Protein AF-A0A7S2QIE3-F1 (afdb_monomer)

Organism: NCBI:txid1333877

Secondary structure (DSSP, 8-state):
-EEEEE-TTTEEE-S-HHHHHHHHHSTTTSTT-TT---EEE-SS--PPPTTTHHHHHHH-S-TTSTT----TTEEEEEHHHHHHHHHHHHHSSS-TTPPPPTT--HHHHHHHHHHHHHHTTPPPS-EEETT--SEEETTS--TT------S-HHHHHHHHHHHHHHHTT---SS--EEEEEEEEPPSSSTTPPPEEEES--HHHHHTPPTT-EEEEEEEETTTTEEEEEEEES---HHHHHHHHHHHHHHHHHHHHHHHHHHHHHHHHHHT-

Solvent-accessible surface area (backbone atoms only — not comparable to full-atom values): 15398 Å² total; per-residue (Å²): 106,82,39,76,46,68,27,80,85,46,46,42,68,73,34,60,38,65,55,56,47,51,45,49,68,32,79,57,52,11,89,84,42,95,71,49,43,21,30,25,47,22,66,48,25,72,72,61,61,82,89,45,43,69,60,47,56,73,55,47,91,63,80,91,49,83,69,59,57,75,40,71,33,29,37,36,27,41,48,71,40,44,48,45,49,51,49,45,67,76,58,65,54,94,58,84,84,68,78,83,62,96,83,60,61,59,46,59,51,52,50,50,54,50,39,56,37,28,77,69,71,41,83,70,81,54,43,76,38,78,80,28,66,44,26,40,42,67,91,58,90,54,93,92,55,92,82,76,87,48,43,48,55,63,29,51,49,44,32,48,35,34,52,44,40,53,75,34,67,50,93,65,96,58,59,42,14,28,22,30,26,34,40,36,69,36,93,68,70,98,84,53,71,67,42,80,44,71,59,45,39,41,67,55,57,72,63,54,58,92,73,33,23,41,38,41,33,23,27,22,54,91,74,75,40,78,76,42,82,47,73,51,63,75,73,58,71,73,63,44,54,55,43,52,52,53,19,49,57,46,9,41,53,50,33,52,50,55,49,52,54,51,54,53,50,52,54,58,57,74,75,106

Nearest PDB structures (foldseek):
  2wnr-assembly1_F  TM=6.438E-01  e=9.794E-08  Methanothermobacter thermautotrophicus
  2wnr-assembly1_D  TM=6.430E-01  e=1.249E-07  Methanothermobacter thermautotrophicus
  2c39-assembly2_H  TM=6.531E-01  e=2.434E-07  Saccharolobus solfataricus
  2c39-assembly4_X  TM=6.597E-01  e=2.749E-07  Saccharolobus solfataricus
  2wnr-assembly1_B  TM=6.412E-01  e=1.691E-07  Methanothermobacter thermautotrophicus

pLDDT: mean 77.55, std 14.96, range [42.38, 98.06]

Radius of gyration: 20.88 Å; Cα contacts (8 Å, |Δi|>4): 445; chains: 1; bounding box: 44×57×55 Å

Mean predicted aligned error: 13.21 Å

Sequence (272 aa):
DPVLLIDGWDTAIIGPAAEFRRKMASAPYSVDSAESVPWFAGERICGPDFFMANRIDDVTADMMTPWRYPNAGCGCGRARDLLGLVRDLLGGGRSAGEPFPEDGNDQGRLHEHLLERGEAGEPLPYMVDSRCGIFQCLYEAEPQWRLEDDGGVLTAALAAASLALADAQVQMRDLAAGATVHLAPAPGGSGASPVLLLDCDGEEERGLPAGSSVLHLGLCPARGAVCLMHSAGPIPAEPFEQMVVLAKETAERVGAEMRRSLEERVLRRAAK

Structure (mmCIF, N/CA/C/O backbone):
data_AF-A0A7S2QIE3-F1
#
_entry.id   AF-A0A7S2QIE3-F1
#
loop_
_atom_site.group_PDB
_atom_site.id
_atom_site.type_symbol
_atom_site.label_atom_id
_atom_site.label_alt_id
_atom_site.label_comp_id
_atom_site.label_asym_id
_atom_site.label_entity_id
_atom_site.label_seq_id
_atom_site.pdbx_PDB_ins_code
_atom_site.Cartn_x
_atom_site.Cartn_y
_atom_site.Cartn_z
_atom_site.occupancy
_atom_site.B_iso_or_equiv
_atom_site.auth_seq_id
_atom_site.auth_comp_id
_atom_site.auth_asym_id
_atom_site.auth_atom_id
_atom_site.pdbx_PDB_model_num
ATOM 1 N N . ASP A 1 1 ? -18.035 2.021 8.249 1.00 64.12 1 ASP A N 1
ATOM 2 C CA . ASP A 1 1 ? -16.894 1.706 7.374 1.00 64.12 1 ASP A CA 1
ATOM 3 C C . ASP A 1 1 ? -15.668 2.515 7.752 1.00 64.12 1 ASP A C 1
ATOM 5 O O . ASP A 1 1 ? -15.604 3.699 7.409 1.00 64.12 1 ASP A O 1
ATOM 9 N N . PRO A 1 2 ? -14.739 1.911 8.511 1.00 62.12 2 PRO A N 1
ATOM 10 C CA . PRO A 1 2 ? -13.366 2.391 8.558 1.00 62.12 2 PRO A CA 1
ATOM 11 C C . PRO A 1 2 ? -12.726 2.262 7.175 1.00 62.12 2 PRO A C 1
ATOM 13 O O . PRO A 1 2 ? -12.903 1.250 6.500 1.00 62.12 2 PRO A O 1
ATOM 16 N N . VAL A 1 3 ? -11.994 3.288 6.765 1.00 64.62 3 VAL A N 1
ATOM 17 C CA . VAL A 1 3 ? -11.133 3.287 5.587 1.00 64.62 3 VAL A CA 1
ATOM 18 C C . VAL A 1 3 ? -9.727 3.606 6.057 1.00 64.62 3 VAL A C 1
ATOM 20 O O . VAL A 1 3 ? -9.526 4.437 6.944 1.00 64.62 3 VAL A O 1
ATOM 23 N N . LEU A 1 4 ? -8.780 2.906 5.454 1.00 67.44 4 LEU A N 1
ATOM 24 C CA . LEU A 1 4 ? -7.365 3.151 5.603 1.00 67.44 4 LEU A CA 1
ATOM 25 C C . LEU A 1 4 ? -6.819 3.526 4.223 1.00 67.44 4 LEU A C 1
ATOM 27 O O . LEU A 1 4 ? -6.946 2.743 3.282 1.00 67.44 4 LEU A O 1
ATOM 31 N N . LEU A 1 5 ? -6.270 4.731 4.120 1.00 65.69 5 LEU A N 1
ATOM 32 C CA . LEU A 1 5 ? -5.493 5.219 2.992 1.00 65.69 5 LEU A CA 1
ATOM 33 C C . LEU A 1 5 ? -4.019 5.077 3.355 1.00 65.69 5 LEU A C 1
ATOM 35 O O . LEU A 1 5 ? -3.592 5.557 4.405 1.00 65.69 5 LEU A O 1
ATOM 39 N N . ILE A 1 6 ? -3.282 4.391 2.493 1.00 63.00 6 ILE A N 1
ATOM 40 C CA . ILE A 1 6 ? -1.854 4.133 2.641 1.00 63.00 6 ILE A CA 1
ATOM 41 C C . ILE A 1 6 ? -1.218 4.612 1.346 1.00 63.00 6 ILE A C 1
ATOM 43 O O . ILE A 1 6 ? -1.655 4.196 0.270 1.00 63.00 6 ILE A O 1
ATOM 47 N N . ASP A 1 7 ? -0.220 5.472 1.448 1.00 65.75 7 ASP A N 1
ATOM 48 C CA . ASP A 1 7 ? 0.720 5.702 0.368 1.00 65.75 7 ASP A CA 1
ATOM 49 C C . ASP A 1 7 ? 1.613 4.477 0.261 1.00 65.75 7 ASP A C 1
ATOM 51 O O . ASP A 1 7 ? 2.255 4.048 1.223 1.00 65.75 7 ASP A O 1
ATOM 55 N N . GLY A 1 8 ? 1.611 3.897 -0.933 1.00 51.50 8 GLY A N 1
ATOM 56 C CA . GLY A 1 8 ? 2.444 2.751 -1.244 1.00 51.50 8 GLY A CA 1
ATOM 57 C C . GLY A 1 8 ? 3.936 3.076 -1.242 1.00 51.50 8 GLY A C 1
ATOM 58 O O . GLY A 1 8 ? 4.726 2.142 -1.229 1.00 51.50 8 GLY A O 1
ATOM 59 N N . TRP A 1 9 ? 4.341 4.349 -1.271 1.00 54.03 9 TRP A N 1
ATOM 60 C CA . TRP A 1 9 ? 5.751 4.720 -1.378 1.00 54.03 9 TRP A CA 1
ATOM 61 C C . TRP A 1 9 ? 6.487 4.762 -0.039 1.00 54.03 9 TRP A C 1
ATOM 63 O O . TRP A 1 9 ? 7.632 4.317 0.023 1.00 54.03 9 TRP A O 1
ATOM 73 N N . ASP A 1 10 ? 5.866 5.263 1.030 1.00 62.09 10 ASP A N 1
ATOM 74 C CA . ASP A 1 10 ? 6.594 5.584 2.261 1.00 62.09 10 ASP A CA 1
ATOM 75 C C . ASP A 1 10 ? 5.956 5.060 3.552 1.00 62.09 10 ASP A C 1
ATOM 77 O O . ASP A 1 10 ? 6.516 5.289 4.618 1.00 62.09 10 ASP A O 1
ATOM 81 N N . THR A 1 11 ? 4.825 4.349 3.503 1.00 63.31 11 THR A N 1
ATOM 82 C CA . THR A 1 11 ? 4.098 3.955 4.717 1.00 63.31 11 THR A CA 1
ATOM 83 C C . THR A 1 11 ? 3.897 2.443 4.809 1.00 63.31 11 THR A C 1
ATOM 85 O O . THR A 1 11 ? 3.262 1.819 3.962 1.00 63.31 11 THR A O 1
ATOM 88 N N . ALA A 1 12 ? 4.355 1.844 5.912 1.00 61.75 12 ALA A N 1
ATOM 89 C CA . ALA A 1 12 ? 4.090 0.445 6.242 1.00 61.75 12 ALA A CA 1
ATOM 90 C C . ALA A 1 12 ? 3.120 0.305 7.425 1.00 61.75 12 ALA A C 1
ATOM 92 O O . ALA A 1 12 ? 3.251 0.991 8.441 1.00 61.75 12 ALA A O 1
ATOM 93 N N . ILE A 1 13 ? 2.174 -0.642 7.330 1.00 65.06 13 ILE A N 1
ATOM 94 C CA . ILE A 1 13 ? 1.388 -1.095 8.489 1.00 65.06 13 ILE A CA 1
ATOM 95 C C . ILE A 1 13 ? 2.222 -2.119 9.257 1.00 65.06 13 ILE A C 1
ATOM 97 O O . ILE A 1 13 ? 2.360 -3.259 8.814 1.00 65.06 13 ILE A O 1
ATOM 101 N N . ILE A 1 14 ? 2.749 -1.737 10.417 1.00 61.75 14 ILE A N 1
ATOM 102 C CA . ILE A 1 14 ? 3.647 -2.603 11.195 1.00 61.75 14 ILE A CA 1
ATOM 103 C C . ILE A 1 14 ? 3.195 -2.853 12.637 1.00 61.75 14 ILE A C 1
ATOM 105 O O . ILE A 1 14 ? 3.733 -3.736 13.303 1.00 61.75 14 ILE A O 1
ATOM 109 N N . GLY A 1 15 ? 2.202 -2.118 13.142 1.00 63.91 15 GLY A N 1
ATOM 110 C CA . GLY A 1 15 ? 1.790 -2.253 14.539 1.00 63.91 15 GLY A CA 1
ATOM 111 C C . GLY A 1 15 ? 0.714 -3.296 14.821 1.00 63.91 15 GLY A C 1
ATOM 112 O O . GLY A 1 15 ? 0.108 -3.887 13.923 1.00 63.91 15 GLY A O 1
ATOM 113 N N . PRO A 1 16 ? 0.431 -3.532 16.115 1.00 66.94 16 PRO A N 1
ATOM 114 C CA . PRO A 1 16 ? -0.467 -4.589 16.533 1.00 66.94 16 PRO A CA 1
ATOM 115 C C . PRO A 1 16 ? -1.909 -4.305 16.101 1.00 66.94 16 PRO A C 1
ATOM 117 O O . PRO A 1 16 ? -2.531 -3.323 16.502 1.00 66.94 16 PRO A O 1
ATOM 120 N N . ALA A 1 17 ? -2.500 -5.279 15.412 1.00 66.94 17 ALA A N 1
ATOM 121 C CA . ALA A 1 17 ? -3.922 -5.371 15.077 1.00 66.94 17 ALA A CA 1
ATOM 122 C C . ALA A 1 17 ? -4.889 -5.022 16.235 1.00 66.94 17 ALA A C 1
ATOM 124 O O . ALA A 1 17 ? -6.005 -4.539 16.029 1.00 66.94 17 ALA A O 1
ATOM 125 N N . ALA A 1 18 ? -4.487 -5.292 17.481 1.00 74.69 18 ALA A N 1
ATOM 126 C CA . ALA A 1 18 ? -5.257 -4.949 18.676 1.00 74.69 18 ALA A CA 1
ATOM 127 C C . ALA A 1 18 ? -5.315 -3.435 18.944 1.00 74.69 18 ALA A C 1
ATOM 129 O O . ALA A 1 18 ? -6.351 -2.943 19.388 1.00 74.69 18 ALA A O 1
ATOM 130 N N . GLU A 1 19 ? -4.238 -2.695 18.665 1.00 79.25 19 GLU A N 1
ATOM 131 C CA . GLU A 1 19 ? -4.233 -1.236 18.777 1.00 79.25 19 GLU A CA 1
ATOM 132 C C . GLU A 1 19 ? -5.182 -0.619 17.753 1.00 79.25 19 GLU A C 1
ATOM 134 O O . GLU A 1 19 ? -6.011 0.199 18.143 1.00 79.25 19 GLU A O 1
ATOM 139 N N . PHE A 1 20 ? -5.131 -1.070 16.493 1.00 77.69 20 PHE A N 1
ATOM 140 C CA . PHE A 1 20 ? -6.037 -0.593 15.443 1.00 77.69 20 PHE A CA 1
ATOM 141 C C . PHE A 1 20 ? -7.501 -0.802 15.834 1.00 77.69 20 PHE A C 1
ATOM 143 O O . PHE A 1 20 ? -8.280 0.149 15.848 1.00 77.69 20 PHE A O 1
ATOM 150 N N . ARG A 1 21 ? -7.865 -2.022 16.255 1.00 77.12 21 ARG A N 1
ATOM 151 C CA . ARG A 1 21 ? -9.221 -2.327 16.740 1.00 77.12 21 ARG A CA 1
ATOM 152 C C . ARG A 1 21 ? -9.640 -1.441 17.905 1.00 77.12 21 ARG A C 1
ATOM 154 O O . ARG A 1 21 ? -10.747 -0.914 17.894 1.00 77.12 21 ARG A O 1
ATOM 161 N N . ARG A 1 22 ? -8.771 -1.285 18.909 1.00 82.44 22 ARG A N 1
ATOM 162 C CA . ARG A 1 22 ? -9.058 -0.458 20.085 1.00 82.44 22 ARG A CA 1
ATOM 163 C C . ARG A 1 22 ? -9.311 0.987 19.676 1.00 82.44 22 ARG A C 1
ATOM 165 O O . ARG A 1 22 ? -10.314 1.541 20.103 1.00 82.44 22 ARG A O 1
ATOM 172 N N . LYS A 1 23 ? -8.442 1.559 18.834 1.00 78.31 23 LYS A N 1
ATOM 173 C CA . LYS A 1 23 ? -8.589 2.931 18.339 1.00 78.31 23 LYS A CA 1
ATOM 174 C C . LYS A 1 23 ? -9.894 3.076 17.571 1.00 78.31 23 LYS A C 1
ATOM 176 O O . LYS A 1 23 ? -10.726 3.862 17.995 1.00 78.31 23 LYS A O 1
ATOM 181 N N . MET A 1 24 ? -10.154 2.221 16.581 1.00 76.38 24 MET A N 1
ATOM 182 C CA . MET A 1 24 ? -11.404 2.229 15.807 1.00 76.38 24 MET A CA 1
ATOM 183 C C . MET A 1 24 ? -12.684 2.011 16.634 1.00 76.38 24 MET A C 1
ATOM 185 O O . MET A 1 24 ? -13.773 2.324 16.158 1.00 76.38 24 MET A O 1
ATOM 189 N N . ALA A 1 25 ? -12.578 1.474 17.851 1.00 78.44 25 ALA A N 1
ATOM 190 C CA . ALA A 1 25 ? -13.699 1.285 18.770 1.00 78.44 25 ALA A CA 1
ATOM 191 C C . ALA A 1 25 ? -13.866 2.430 19.790 1.00 78.44 25 ALA A C 1
ATOM 193 O O . ALA A 1 25 ? -14.876 2.476 20.488 1.00 78.44 25 ALA A O 1
ATOM 194 N N . SER A 1 26 ? -12.910 3.357 19.892 1.00 75.12 26 SER A N 1
ATOM 195 C CA . SER A 1 26 ? -12.892 4.425 20.902 1.00 75.12 26 SER A CA 1
ATOM 196 C C . SER A 1 26 ? -12.925 5.819 20.277 1.00 75.12 26 SER A C 1
ATOM 198 O O . SER A 1 26 ? -12.323 6.043 19.231 1.00 75.12 26 SER A O 1
ATOM 200 N N . ALA A 1 27 ? -13.602 6.772 20.921 1.00 72.69 27 ALA A N 1
ATOM 201 C CA . ALA A 1 27 ? -13.550 8.176 20.514 1.00 72.69 27 ALA A CA 1
ATOM 202 C C . ALA A 1 27 ? -12.097 8.713 20.550 1.00 72.69 27 ALA A C 1
ATOM 204 O O . ALA A 1 27 ? -11.321 8.281 21.407 1.00 72.69 27 ALA A O 1
ATOM 205 N N . PRO A 1 28 ? -11.726 9.639 19.646 1.00 65.38 28 PRO A N 1
ATOM 206 C CA . PRO A 1 28 ? -12.571 10.254 18.610 1.00 65.38 28 PRO A CA 1
ATOM 207 C C . PRO A 1 28 ? -12.729 9.408 17.332 1.00 65.38 28 PRO A C 1
ATOM 209 O O . PRO A 1 28 ? -13.474 9.783 16.434 1.00 65.38 28 PRO A O 1
ATOM 212 N N . TYR A 1 29 ? -12.074 8.250 17.245 1.00 67.94 29 TYR A N 1
ATOM 213 C CA . TYR A 1 29 ? -12.011 7.439 16.024 1.00 67.94 29 TYR A CA 1
ATOM 214 C C . TYR A 1 29 ? -13.213 6.505 15.818 1.00 67.94 29 TYR A C 1
ATOM 216 O O . TYR A 1 29 ? -13.352 5.904 14.749 1.00 67.94 29 TYR A O 1
ATOM 224 N N . SER A 1 30 ? -14.054 6.325 16.843 1.00 66.56 30 SER A N 1
ATOM 225 C CA . SER A 1 30 ? -15.144 5.354 16.791 1.00 66.56 30 SER A CA 1
ATOM 226 C C . SER A 1 30 ? -16.239 5.740 15.801 1.00 66.56 30 SER A C 1
ATOM 228 O O . SER A 1 30 ? -16.565 6.908 15.587 1.00 66.56 30 SER A O 1
ATOM 230 N N . VAL A 1 31 ? -16.864 4.713 15.225 1.00 58.50 31 VAL A N 1
ATOM 231 C CA . VAL A 1 31 ? -17.999 4.846 14.296 1.00 58.50 31 VAL A CA 1
ATOM 232 C C . VAL A 1 31 ? -19.246 5.484 14.924 1.00 58.50 31 VAL A C 1
ATOM 234 O O . VAL A 1 31 ? -20.098 5.985 14.182 1.00 58.50 31 VAL A O 1
ATOM 237 N N . ASP A 1 32 ? -19.316 5.505 16.255 1.00 60.94 32 ASP A N 1
ATOM 238 C CA . ASP A 1 32 ? -20.450 6.002 17.040 1.00 60.94 32 ASP A CA 1
ATOM 239 C C . ASP A 1 32 ? -20.245 7.439 17.549 1.00 60.94 32 ASP A C 1
ATOM 241 O O . ASP A 1 32 ? -21.158 8.025 18.129 1.00 60.94 32 ASP A O 1
ATOM 245 N N . SER A 1 33 ? -19.068 8.033 17.318 1.00 62.06 33 SER A N 1
ATOM 246 C CA . SER A 1 33 ? -18.824 9.439 17.638 1.00 62.06 33 SER A CA 1
ATOM 247 C C . SER A 1 33 ? -19.535 10.357 16.637 1.00 62.06 33 SER A C 1
ATOM 249 O O . SER A 1 33 ? -19.415 10.194 15.417 1.00 62.06 33 SER A O 1
ATOM 251 N N . ALA A 1 34 ? -20.254 11.359 17.151 1.00 64.31 34 ALA A N 1
ATOM 252 C CA . ALA A 1 34 ? -20.784 12.461 16.345 1.00 64.31 34 ALA A CA 1
ATOM 253 C C . ALA A 1 34 ? -19.662 13.356 15.778 1.00 64.31 34 ALA A C 1
ATOM 255 O O . ALA A 1 34 ? -19.867 14.020 14.767 1.00 64.31 34 ALA A O 1
ATOM 256 N N . GLU A 1 35 ? -18.477 13.307 16.389 1.00 66.56 35 GLU A N 1
ATOM 257 C CA . GLU A 1 35 ? -17.308 14.149 16.113 1.00 66.56 35 GLU A CA 1
ATOM 258 C C . GLU A 1 35 ? -16.152 13.325 15.517 1.00 66.56 35 GLU A C 1
ATOM 260 O O . GLU A 1 35 ? -14.988 13.517 15.862 1.00 66.56 35 GLU A O 1
ATOM 265 N N . SER A 1 36 ? -16.456 12.331 14.675 1.00 67.88 36 SER A N 1
ATOM 266 C CA . SER A 1 36 ? -15.400 11.542 14.035 1.00 67.88 36 SER A CA 1
ATOM 267 C C . SER A 1 36 ? -14.606 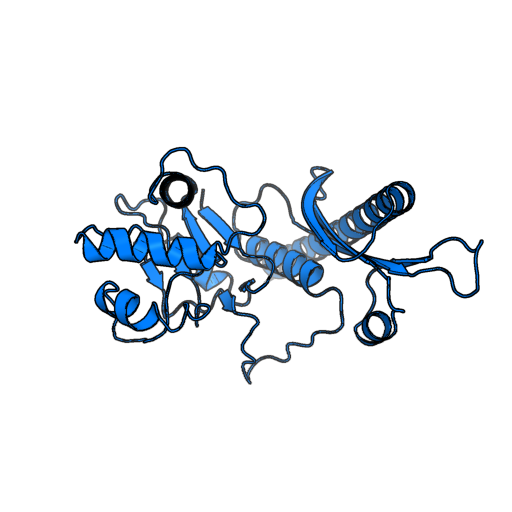12.408 13.058 1.00 67.88 36 SER A C 1
ATOM 269 O O . SER A 1 36 ? -15.173 12.991 12.135 1.00 67.88 36 SER A O 1
ATOM 271 N N . VAL A 1 37 ? -13.291 12.469 13.251 1.00 70.12 37 VAL A N 1
ATOM 272 C CA . VAL A 1 37 ? -12.356 13.141 12.343 1.00 70.12 37 VAL A CA 1
ATOM 273 C C . VAL A 1 37 ? -11.432 12.109 11.691 1.00 70.12 37 VAL A C 1
ATOM 275 O O . VAL A 1 37 ? -11.119 11.087 12.316 1.00 70.12 37 VAL A O 1
ATOM 278 N N . PRO A 1 38 ? -10.989 12.336 10.441 1.00 68.94 38 PRO A N 1
ATOM 279 C CA . PRO A 1 38 ? -9.831 11.647 9.894 1.00 68.94 38 PRO A CA 1
ATOM 280 C C . PRO A 1 38 ? -8.667 11.780 10.866 1.00 68.94 38 PRO A C 1
ATOM 282 O O . PRO A 1 38 ? -8.481 12.818 11.503 1.00 68.94 38 PRO A O 1
ATOM 285 N N . TRP A 1 39 ? -7.866 10.738 10.979 1.00 72.62 39 TRP A N 1
ATOM 286 C CA . TRP A 1 39 ? -6.663 10.805 11.773 1.00 72.62 39 TRP A CA 1
ATOM 287 C C . TRP A 1 39 ? -5.486 10.269 10.991 1.00 72.62 39 TRP A C 1
ATOM 289 O O . TRP A 1 39 ? -5.570 9.262 10.285 1.00 72.62 39 TRP A O 1
ATOM 299 N N . PHE A 1 40 ? -4.392 10.995 11.123 1.00 67.94 40 PHE A N 1
ATOM 300 C CA . PHE A 1 40 ? -3.119 10.628 10.557 1.00 67.94 40 PHE A CA 1
ATOM 301 C C . PHE A 1 40 ? -2.350 9.892 11.627 1.00 67.94 40 PHE A C 1
ATOM 303 O O . PHE A 1 40 ? -2.248 10.314 12.785 1.00 67.94 40 PHE A O 1
ATOM 310 N N . ALA A 1 41 ? -1.893 8.726 11.230 1.00 60.25 41 ALA A N 1
ATOM 311 C CA . ALA A 1 41 ? -1.418 7.725 12.136 1.00 60.25 41 ALA A CA 1
ATOM 312 C C . ALA A 1 41 ? 0.037 7.474 11.755 1.00 60.25 41 ALA A C 1
ATOM 314 O O . ALA A 1 41 ? 0.325 7.053 10.641 1.00 60.25 41 ALA A O 1
ATOM 315 N N . GLY A 1 42 ? 0.959 7.828 12.643 1.00 56.44 42 GLY A N 1
ATOM 316 C CA . GLY A 1 42 ? 2.382 7.694 12.371 1.00 56.44 42 GLY A CA 1
ATOM 317 C C . GLY A 1 42 ? 3.218 8.125 13.563 1.00 56.44 42 GLY A C 1
ATOM 318 O O . GLY A 1 42 ? 2.984 9.177 14.168 1.00 56.44 42 GLY A O 1
ATOM 319 N N . GLU A 1 43 ? 4.207 7.304 13.905 1.00 42.38 43 GLU A N 1
ATOM 320 C CA . GLU A 1 43 ? 5.215 7.670 14.896 1.00 42.38 43 GLU A CA 1
ATOM 321 C C . GLU A 1 43 ? 6.064 8.853 14.406 1.00 42.38 43 GLU A C 1
ATOM 323 O O . GLU A 1 43 ? 6.506 9.656 15.223 1.00 42.38 43 GLU A O 1
ATOM 328 N N . ARG A 1 44 ? 6.199 9.043 13.086 1.00 51.84 44 ARG A N 1
ATOM 329 C CA . ARG A 1 44 ? 6.696 10.266 12.440 1.00 51.84 44 ARG A CA 1
ATOM 330 C C . ARG A 1 44 ? 6.076 10.410 11.060 1.00 51.84 44 ARG A C 1
ATOM 332 O O . ARG A 1 44 ? 5.870 9.421 10.361 1.00 51.84 44 ARG A O 1
ATOM 339 N N . ILE A 1 45 ? 5.754 11.643 10.701 1.00 52.28 45 ILE A N 1
ATOM 340 C CA . ILE A 1 45 ? 5.251 11.999 9.380 1.00 52.28 45 ILE A CA 1
ATOM 341 C C . ILE A 1 45 ? 6.396 12.612 8.583 1.00 52.28 45 ILE A C 1
ATOM 343 O O . ILE A 1 45 ? 7.194 13.357 9.148 1.00 52.28 45 ILE A O 1
ATOM 347 N N . CYS A 1 46 ? 6.457 12.290 7.287 1.00 55.56 46 CYS A N 1
ATOM 348 C CA . CYS A 1 46 ? 7.344 12.927 6.324 1.00 55.56 46 CYS A CA 1
ATOM 349 C C . CYS A 1 46 ? 7.406 14.436 6.564 1.00 55.56 46 CYS A C 1
ATOM 351 O O . CYS A 1 46 ? 6.379 15.120 6.618 1.00 55.56 46 CYS A O 1
ATOM 353 N N . GLY A 1 47 ? 8.631 14.926 6.770 1.00 55.94 47 GLY A N 1
ATOM 354 C CA . GLY A 1 47 ? 8.878 16.331 7.044 1.00 55.94 47 GLY A CA 1
ATOM 355 C C . GLY A 1 47 ? 8.227 17.188 5.957 1.00 55.94 47 GLY A C 1
ATOM 356 O O . GLY A 1 47 ? 8.272 16.815 4.782 1.00 55.94 47 GLY A O 1
ATOM 357 N N . PRO A 1 48 ? 7.599 18.311 6.324 1.00 58.94 48 PRO A N 1
ATOM 358 C CA . PRO A 1 48 ? 7.059 19.227 5.347 1.00 58.94 48 PRO A CA 1
ATOM 359 C C . PRO A 1 48 ? 8.242 19.835 4.596 1.00 58.94 48 PRO A C 1
ATOM 361 O O . PRO A 1 48 ? 9.404 19.677 4.995 1.00 58.94 48 PRO A O 1
ATOM 364 N N . ASP A 1 49 ? 7.960 20.590 3.540 1.00 65.62 49 ASP A N 1
ATOM 365 C CA . ASP A 1 49 ? 8.973 21.515 3.049 1.00 65.62 49 ASP A CA 1
ATOM 366 C C . ASP A 1 49 ? 9.518 22.318 4.251 1.00 65.62 49 ASP A C 1
ATOM 368 O O . ASP A 1 49 ? 8.752 22.803 5.093 1.00 65.62 49 ASP A O 1
ATOM 372 N N . PHE A 1 50 ? 10.844 22.416 4.368 1.00 63.97 50 PHE A N 1
ATOM 373 C CA . PHE A 1 50 ? 11.521 23.120 5.455 1.00 63.97 50 PHE A CA 1
ATOM 374 C C . PHE A 1 50 ? 10.988 24.554 5.618 1.00 63.97 50 PHE A C 1
ATOM 376 O O . PHE A 1 50 ? 10.962 25.091 6.726 1.00 63.97 50 PHE A O 1
ATOM 383 N N . PHE A 1 51 ? 10.501 25.163 4.531 1.00 71.69 51 PHE A N 1
ATOM 384 C CA . PHE A 1 51 ? 9.884 26.491 4.546 1.00 71.69 51 PHE A CA 1
ATOM 385 C C . PHE A 1 51 ? 8.478 26.536 5.171 1.00 71.69 51 PHE A C 1
ATOM 387 O O . PHE A 1 51 ? 8.020 27.612 5.558 1.00 71.69 51 PHE A O 1
ATOM 394 N N . MET A 1 52 ? 7.792 25.399 5.289 1.00 75.00 52 MET A N 1
ATOM 395 C CA . MET A 1 52 ? 6.432 25.290 5.827 1.00 75.00 52 MET A CA 1
ATOM 396 C C . MET A 1 52 ? 6.400 24.826 7.285 1.00 75.00 52 MET A C 1
ATOM 398 O O . MET A 1 52 ? 5.456 25.172 7.987 1.00 75.00 52 MET A O 1
ATOM 402 N N . ALA A 1 53 ? 7.427 24.112 7.761 1.00 74.44 53 ALA A N 1
ATOM 403 C CA . ALA A 1 53 ? 7.466 23.506 9.099 1.00 74.44 53 ALA A CA 1
ATOM 404 C C . ALA A 1 53 ? 7.027 24.449 10.230 1.00 74.44 53 ALA A C 1
ATOM 406 O O . ALA A 1 53 ? 6.062 24.160 10.930 1.00 74.44 53 ALA A O 1
ATOM 407 N N . ASN A 1 54 ? 7.663 25.621 10.339 1.00 77.19 54 ASN A N 1
ATOM 408 C CA . ASN A 1 54 ? 7.345 26.595 11.390 1.00 77.19 54 ASN A CA 1
ATOM 409 C C . ASN A 1 54 ? 5.890 27.081 11.318 1.00 77.19 54 ASN A C 1
ATOM 411 O O . ASN A 1 54 ?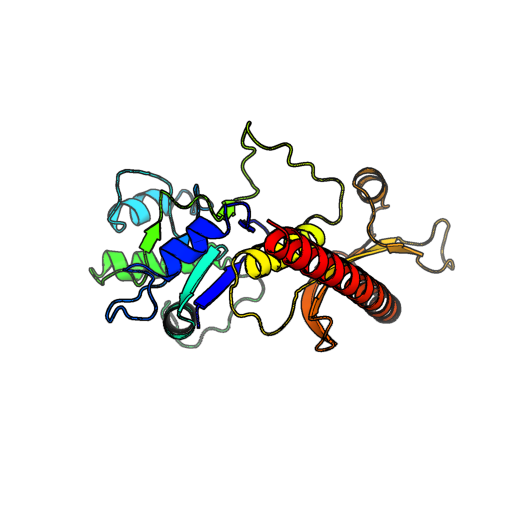 5.241 27.247 12.341 1.00 77.19 54 ASN A O 1
ATOM 415 N N . ARG A 1 55 ? 5.362 27.287 10.105 1.00 84.00 55 ARG A N 1
ATOM 416 C CA . ARG A 1 55 ? 3.973 27.727 9.923 1.00 84.00 55 ARG A CA 1
ATOM 417 C C . ARG A 1 55 ? 2.994 26.624 10.305 1.00 84.00 55 ARG A C 1
ATOM 419 O O . ARG A 1 55 ? 1.931 26.915 10.839 1.00 84.00 55 ARG A O 1
ATOM 426 N N . ILE A 1 56 ? 3.333 25.365 10.016 1.00 77.44 56 ILE A N 1
ATOM 427 C CA . ILE A 1 56 ? 2.461 24.245 10.367 1.00 77.44 56 ILE A CA 1
ATOM 428 C C . ILE A 1 56 ? 2.487 24.037 11.885 1.00 77.44 56 ILE A C 1
ATOM 430 O O . ILE A 1 56 ? 1.434 23.810 12.475 1.00 77.44 56 ILE A O 1
ATOM 434 N N . ASP A 1 57 ? 3.648 24.184 12.528 1.00 76.44 57 ASP A N 1
ATOM 435 C CA . ASP A 1 57 ? 3.765 24.177 13.992 1.00 76.44 57 ASP A CA 1
ATOM 436 C C . ASP A 1 57 ? 2.882 25.259 14.636 1.00 76.44 57 ASP 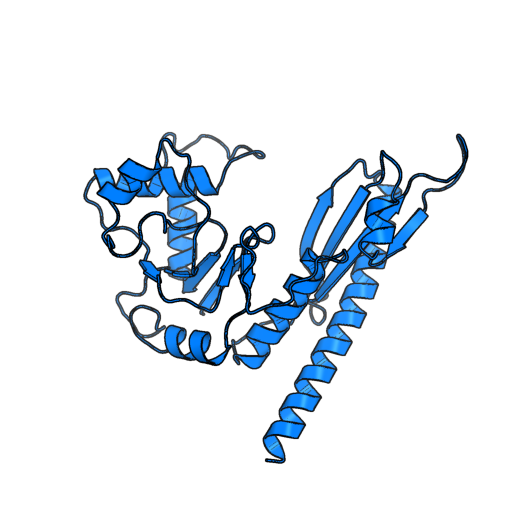A C 1
ATOM 438 O O . ASP A 1 57 ? 2.202 24.981 15.620 1.00 76.44 57 ASP A O 1
ATOM 442 N N . ASP A 1 58 ? 2.813 26.460 14.050 1.00 79.19 58 ASP A N 1
ATOM 443 C CA . ASP A 1 58 ? 1.991 27.561 14.572 1.00 79.19 58 ASP A CA 1
ATOM 444 C C . ASP A 1 58 ? 0.478 27.270 14.533 1.00 79.19 58 ASP A C 1
ATOM 446 O O . ASP A 1 58 ? -0.273 27.773 15.374 1.00 79.19 58 ASP A O 1
ATOM 450 N N . VAL A 1 59 ? 0.011 26.466 13.569 1.00 77.38 59 VAL A N 1
ATOM 451 C CA . VAL A 1 59 ? -1.419 26.140 13.410 1.00 77.38 59 VAL A CA 1
ATOM 452 C C . VAL A 1 59 ? -1.810 24.769 13.963 1.00 77.38 59 VAL A C 1
ATOM 454 O O . VAL A 1 59 ? -3.000 24.461 14.052 1.00 77.38 59 VAL A O 1
ATOM 457 N N . THR A 1 60 ? -0.844 23.932 14.343 1.00 71.62 60 THR A N 1
ATOM 458 C CA . THR A 1 60 ? -1.102 22.599 14.901 1.00 71.62 60 THR A CA 1
ATOM 459 C C . THR A 1 60 ? -1.077 22.623 16.427 1.00 71.62 60 THR A C 1
ATOM 461 O O . THR A 1 60 ? -0.218 23.214 17.068 1.00 71.62 60 THR A O 1
ATOM 464 N N . ALA A 1 61 ? -2.067 21.979 17.047 1.00 56.81 61 ALA A N 1
ATOM 465 C CA . ALA A 1 61 ? -2.323 22.140 18.480 1.00 56.81 61 ALA A CA 1
ATOM 466 C C . ALA A 1 61 ? -1.403 21.312 19.405 1.00 56.81 61 ALA A C 1
A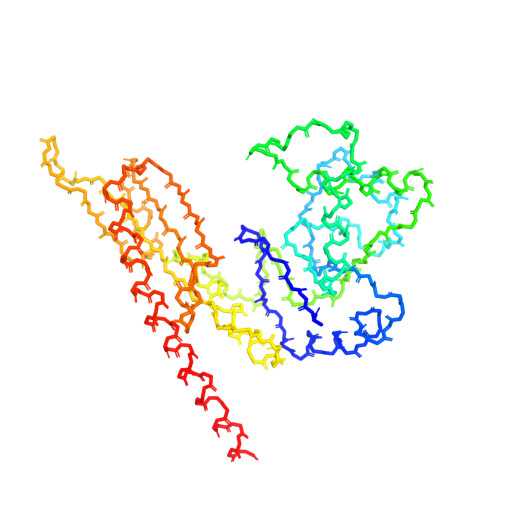TOM 468 O O . ALA A 1 61 ? -1.480 21.476 20.624 1.00 56.81 61 ALA A O 1
ATOM 469 N N . ASP A 1 62 ? -0.565 20.414 18.871 1.00 60.62 62 ASP A N 1
ATOM 470 C CA . ASP A 1 62 ? 0.235 19.480 19.677 1.00 60.62 62 ASP A CA 1
ATOM 471 C C . ASP A 1 62 ? 1.742 19.791 19.625 1.00 60.62 62 ASP A C 1
ATOM 473 O O . ASP A 1 62 ? 2.495 19.243 18.821 1.00 60.62 62 ASP A O 1
ATOM 477 N N . MET A 1 63 ? 2.191 20.645 20.552 1.00 42.72 63 MET A N 1
ATOM 478 C CA . MET A 1 63 ? 3.606 20.997 20.747 1.00 42.72 63 MET A CA 1
ATOM 479 C C . MET A 1 63 ? 4.458 19.862 21.349 1.00 42.72 63 MET A C 1
ATOM 481 O O . MET A 1 63 ? 5.671 20.026 21.499 1.00 42.72 63 MET A O 1
ATOM 485 N N . MET A 1 64 ? 3.870 18.724 21.748 1.00 45.59 64 MET A N 1
ATOM 486 C CA . MET A 1 64 ? 4.628 17.647 22.407 1.00 45.59 64 MET A CA 1
ATOM 487 C C . MET A 1 64 ? 5.519 16.864 21.443 1.00 45.59 64 MET A C 1
ATOM 489 O O . MET A 1 64 ? 6.397 16.120 21.888 1.00 45.59 64 MET A O 1
ATOM 493 N N . THR A 1 65 ? 5.324 17.031 20.136 1.00 52.00 65 THR A N 1
ATOM 494 C CA . THR A 1 65 ? 6.123 16.372 19.105 1.00 52.00 65 THR A CA 1
ATOM 495 C C . THR A 1 65 ? 6.301 17.300 17.903 1.00 52.00 65 THR A C 1
ATOM 497 O O . THR A 1 65 ? 5.508 17.207 16.964 1.00 52.00 65 THR A O 1
ATOM 500 N N . PRO A 1 66 ? 7.323 18.180 17.899 1.00 49.06 66 PRO A N 1
ATOM 501 C CA . PRO A 1 66 ? 7.660 18.937 16.698 1.00 49.06 66 PRO A CA 1
ATOM 502 C C . PRO A 1 66 ? 7.913 17.957 15.543 1.00 49.06 66 PRO A C 1
ATOM 504 O O . PRO A 1 66 ? 8.379 16.835 15.775 1.00 49.06 66 PRO A O 1
ATOM 507 N N . TRP A 1 67 ? 7.607 18.375 14.315 1.00 53.09 67 TRP A N 1
ATOM 508 C CA . TRP A 1 67 ? 7.801 17.582 13.091 1.00 53.09 67 TRP A CA 1
ATOM 509 C C . TRP A 1 67 ? 6.797 16.445 12.838 1.00 53.09 67 TRP A C 1
ATOM 511 O O . TRP A 1 67 ? 7.061 15.558 12.026 1.00 53.09 67 TRP A O 1
ATOM 521 N N . ARG A 1 68 ? 5.631 16.446 13.499 1.00 59.81 68 ARG A N 1
ATOM 522 C CA . ARG A 1 68 ? 4.542 15.495 13.211 1.00 59.81 68 ARG A CA 1
ATOM 523 C C . ARG A 1 68 ? 3.369 16.185 12.529 1.00 59.81 68 ARG A C 1
ATOM 525 O O . ARG A 1 68 ? 2.411 16.607 13.169 1.00 59.81 68 ARG A O 1
ATOM 532 N N . TYR A 1 69 ? 3.449 16.271 11.213 1.00 62.69 69 TYR A N 1
ATOM 533 C CA . TYR A 1 69 ? 2.393 16.836 10.370 1.00 62.69 69 TYR A CA 1
ATOM 534 C C . TYR A 1 69 ? 1.474 15.727 9.877 1.00 62.69 69 TYR A C 1
ATOM 536 O O . TYR A 1 69 ? 1.715 14.583 10.186 1.00 62.69 69 TYR A O 1
ATOM 544 N N . PRO A 1 70 ? 0.382 15.962 9.168 1.00 62.56 70 PRO A N 1
ATOM 545 C CA . PRO A 1 70 ? -0.280 14.877 8.451 1.00 62.56 70 PRO A CA 1
ATOM 546 C C . PRO A 1 70 ? 0.464 14.583 7.140 1.00 62.56 70 PRO A C 1
ATOM 548 O O . PRO A 1 70 ? 0.855 15.504 6.427 1.00 62.56 70 PRO A O 1
ATOM 551 N N . ASN A 1 71 ? 0.707 13.303 6.842 1.00 64.81 71 ASN A N 1
ATOM 552 C CA . ASN A 1 71 ? 1.231 12.864 5.545 1.00 64.81 71 ASN A CA 1
ATOM 553 C C . ASN A 1 71 ? 0.042 12.491 4.659 1.00 64.81 71 ASN A C 1
ATOM 555 O O . ASN A 1 71 ? -0.859 11.803 5.138 1.00 64.81 71 ASN A O 1
ATOM 559 N N . ALA A 1 72 ? 0.069 12.840 3.372 1.00 55.38 72 ALA A N 1
ATOM 560 C CA . ALA A 1 72 ? -0.879 12.302 2.396 1.00 55.38 72 ALA A CA 1
ATOM 561 C C . ALA A 1 72 ? -0.881 10.759 2.397 1.00 55.38 72 ALA A C 1
ATOM 563 O O . ALA A 1 72 ? -1.894 10.143 2.065 1.00 55.38 72 ALA A O 1
ATOM 564 N N . GLY A 1 73 ? 0.219 10.153 2.858 1.00 59.94 73 GLY A N 1
ATOM 565 C CA . GLY A 1 73 ? 0.424 8.720 2.841 1.00 59.94 73 GLY A CA 1
ATOM 566 C C . GLY A 1 73 ? -0.066 7.856 3.986 1.00 59.94 73 GLY A C 1
ATOM 567 O O . GLY A 1 73 ? 0.019 6.635 3.893 1.00 59.94 73 GLY A O 1
ATOM 568 N N . CYS A 1 74 ? -0.650 8.410 5.044 1.00 67.94 74 CYS A N 1
ATOM 569 C CA . CYS A 1 74 ? -1.239 7.550 6.071 1.00 67.94 74 CYS A CA 1
ATOM 570 C C . CYS A 1 74 ? -2.450 8.187 6.742 1.00 67.94 74 CYS A C 1
ATOM 572 O O . CYS A 1 74 ? -2.343 8.820 7.795 1.00 67.94 74 CYS A O 1
ATOM 574 N N . GLY A 1 75 ? -3.620 8.005 6.130 1.00 75.62 75 GLY A N 1
ATOM 575 C CA . GLY A 1 75 ? -4.895 8.496 6.644 1.00 75.62 75 GLY A CA 1
ATOM 576 C C . GLY A 1 75 ? -5.810 7.350 7.054 1.00 75.62 75 GLY A C 1
ATOM 577 O O . GLY A 1 75 ? -6.171 6.507 6.239 1.00 75.62 75 GLY A O 1
ATOM 578 N N . CYS A 1 76 ? -6.266 7.333 8.301 1.00 76.00 76 CYS A N 1
ATOM 579 C CA . CYS A 1 76 ? -7.280 6.398 8.770 1.00 76.00 76 CYS A CA 1
ATOM 580 C C . CYS A 1 76 ? -8.5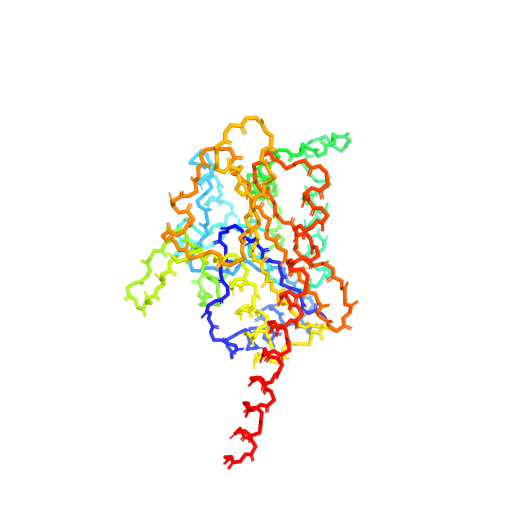19 7.167 9.240 1.00 76.00 76 CYS A C 1
ATOM 582 O O . CYS A 1 76 ? -8.435 8.279 9.746 1.00 76.00 76 CYS A O 1
ATOM 584 N N . GLY A 1 77 ? -9.711 6.600 9.086 1.00 77.56 77 GLY A N 1
ATOM 585 C CA . GLY A 1 77 ? -10.933 7.261 9.548 1.00 77.56 77 GLY A CA 1
ATOM 586 C C . GLY A 1 77 ? -12.187 6.646 8.961 1.00 77.56 77 GLY A C 1
ATOM 587 O O . GLY A 1 77 ? -12.144 5.573 8.359 1.00 77.56 77 GLY A O 1
ATOM 588 N N . ARG A 1 78 ? -13.340 7.305 9.114 1.00 76.06 78 ARG A N 1
ATOM 589 C CA . ARG A 1 78 ? -14.540 6.865 8.391 1.00 76.06 78 ARG A CA 1
ATOM 590 C C . ARG A 1 78 ? -14.411 7.240 6.924 1.00 76.06 78 ARG A C 1
ATOM 592 O O . ARG A 1 78 ? -13.950 8.332 6.605 1.00 76.06 78 ARG A O 1
ATOM 599 N N . ALA A 1 79 ? -14.946 6.391 6.046 1.00 76.69 79 ALA A N 1
ATOM 600 C CA . ALA A 1 79 ? -15.003 6.662 4.608 1.00 76.69 79 ALA A CA 1
ATOM 601 C C . ALA A 1 79 ? -15.534 8.070 4.286 1.00 76.69 79 ALA A C 1
ATOM 603 O O . ALA A 1 79 ? -14.975 8.760 3.446 1.00 76.69 79 ALA A O 1
ATOM 604 N N . ARG A 1 80 ? -16.599 8.503 4.978 1.00 79.94 80 ARG A N 1
ATOM 605 C CA . ARG A 1 80 ? -17.225 9.817 4.766 1.00 79.94 80 ARG A CA 1
ATOM 606 C C . ARG A 1 80 ? -16.289 10.978 5.124 1.00 79.94 80 ARG A C 1
ATOM 608 O O . ARG A 1 80 ? -16.308 11.985 4.431 1.00 79.94 80 ARG A O 1
ATOM 615 N N . ASP A 1 81 ? -15.500 10.820 6.185 1.00 81.25 81 ASP A N 1
ATOM 616 C CA . ASP A 1 81 ? -14.666 11.884 6.738 1.00 81.25 81 ASP A CA 1
ATOM 617 C C . ASP A 1 81 ? -13.383 11.996 5.902 1.00 81.25 81 ASP A C 1
ATOM 619 O O . ASP A 1 81 ? -13.018 13.085 5.476 1.00 81.25 81 ASP A O 1
ATOM 623 N N . LEU A 1 82 ? -12.761 10.855 5.566 1.00 78.88 82 LEU A N 1
ATOM 624 C CA . LEU A 1 82 ? -11.623 10.802 4.641 1.00 78.88 82 LEU A CA 1
ATOM 625 C C . LEU A 1 82 ? -12.003 11.298 3.243 1.00 78.88 82 LEU A C 1
ATOM 627 O O . LEU A 1 82 ? -11.256 12.055 2.639 1.00 78.88 82 LEU A O 1
ATOM 631 N N . LEU A 1 83 ? -13.179 10.925 2.733 1.00 79.31 83 LEU A N 1
ATOM 632 C CA . LEU A 1 83 ? -13.671 11.441 1.455 1.00 79.31 83 LEU A CA 1
ATOM 633 C C . LEU A 1 83 ? -13.974 12.941 1.522 1.00 79.31 83 LEU A C 1
ATOM 635 O O . LEU A 1 83 ? -13.784 13.630 0.525 1.00 79.31 83 LEU A O 1
ATOM 639 N N . GLY A 1 84 ? -14.458 13.437 2.664 1.00 81.69 84 GLY A N 1
ATOM 640 C CA . GLY A 1 84 ? -14.622 14.867 2.920 1.00 81.69 84 GLY A CA 1
ATOM 641 C C . GLY A 1 84 ? -13.286 15.592 2.820 1.00 81.69 84 GLY A C 1
ATOM 642 O O . GLY A 1 84 ? -13.159 16.494 2.005 1.00 81.69 84 GLY A O 1
ATOM 643 N N . LEU A 1 85 ? -12.269 15.108 3.536 1.00 80.25 85 LEU A N 1
ATOM 644 C CA . LEU A 1 85 ? -10.914 15.651 3.479 1.00 80.25 85 LEU A CA 1
ATOM 645 C C . LEU A 1 85 ? -10.330 15.618 2.062 1.00 80.25 85 LEU A C 1
ATOM 647 O O . LEU A 1 85 ? -9.806 16.620 1.598 1.00 80.25 85 LEU A O 1
ATOM 651 N N . VAL A 1 86 ? -10.458 14.497 1.347 1.00 78.94 86 VAL A N 1
ATOM 652 C CA . VAL A 1 86 ? -10.006 14.402 -0.048 1.00 78.94 86 VAL A CA 1
ATOM 653 C C . VAL A 1 86 ? -10.756 15.410 -0.917 1.00 78.94 86 VAL A C 1
ATOM 655 O O . VAL A 1 86 ? -10.134 16.124 -1.684 1.00 78.94 86 VAL A O 1
ATOM 658 N N . ARG A 1 87 ? -12.079 15.543 -0.791 1.00 79.69 87 ARG A N 1
ATOM 659 C CA . ARG A 1 87 ? -12.839 16.543 -1.561 1.00 79.69 87 ARG A CA 1
ATOM 660 C C . ARG A 1 87 ? -12.423 17.973 -1.238 1.00 79.69 87 ARG A C 1
ATOM 662 O O . ARG A 1 87 ? -12.332 18.769 -2.165 1.00 79.69 87 ARG A O 1
ATOM 669 N N . ASP A 1 88 ? -12.162 18.274 0.029 1.00 78.62 88 ASP A N 1
ATOM 670 C CA . ASP A 1 88 ? -11.669 19.579 0.467 1.00 78.62 88 ASP A CA 1
ATOM 671 C C . ASP A 1 88 ? -10.283 19.855 -0.138 1.00 78.62 88 ASP A C 1
ATOM 673 O O . ASP A 1 88 ? -10.073 20.913 -0.722 1.00 78.62 88 ASP A O 1
ATOM 677 N N . LEU A 1 89 ? -9.371 18.878 -0.111 1.00 75.56 89 LEU A N 1
ATOM 678 C CA . LEU A 1 89 ? -8.047 18.972 -0.740 1.00 75.56 89 LEU A CA 1
ATOM 679 C C . LEU A 1 89 ? -8.129 19.167 -2.256 1.00 75.56 89 LEU A C 1
ATOM 681 O O . LEU A 1 89 ? -7.359 19.934 -2.830 1.00 75.56 89 LEU A O 1
ATOM 685 N N . LEU A 1 90 ? -9.066 18.477 -2.904 1.00 72.69 90 LEU A N 1
ATOM 686 C CA . LEU A 1 90 ? -9.279 18.561 -4.345 1.00 72.69 90 LEU A CA 1
ATOM 687 C C . LEU A 1 90 ? -10.062 19.825 -4.759 1.00 72.69 90 LEU A C 1
ATOM 689 O O . LEU A 1 90 ? -10.066 20.169 -5.938 1.00 72.69 90 LEU A O 1
ATOM 693 N N . GLY A 1 91 ? -10.757 20.490 -3.829 1.00 67.94 91 GLY A N 1
ATOM 694 C CA . GLY A 1 91 ? -11.684 21.589 -4.123 1.00 67.94 91 GLY A CA 1
ATOM 695 C C . GLY A 1 91 ? -11.355 22.942 -3.482 1.00 67.94 91 GLY A C 1
ATOM 696 O O . GLY A 1 91 ? -11.984 23.931 -3.854 1.00 67.94 91 GLY A O 1
ATOM 697 N N . GLY A 1 92 ? -10.427 22.996 -2.519 1.00 55.12 92 GLY A N 1
ATOM 698 C CA . GLY A 1 92 ? -10.276 24.114 -1.578 1.00 55.12 92 GLY A CA 1
ATOM 699 C C . GLY A 1 92 ? -9.043 25.011 -1.731 1.00 55.12 92 GLY A C 1
ATOM 700 O O . GLY A 1 92 ? -9.032 26.078 -1.129 1.00 55.12 92 GLY A O 1
ATOM 701 N N . GLY A 1 93 ? -8.035 24.644 -2.526 1.00 49.12 93 GLY A N 1
ATOM 702 C CA . GLY A 1 93 ? -6.880 25.514 -2.796 1.00 49.12 93 GLY A CA 1
ATOM 703 C C . GLY A 1 93 ? -7.165 26.509 -3.926 1.00 49.12 93 GLY A C 1
ATOM 704 O O . GLY A 1 93 ? -7.973 26.223 -4.812 1.00 49.12 93 GLY A O 1
ATOM 705 N N . ARG A 1 94 ? -6.529 27.690 -3.897 1.00 48.41 94 ARG A N 1
ATOM 706 C CA . ARG A 1 94 ? -6.683 28.755 -4.910 1.00 48.41 94 ARG A CA 1
ATOM 707 C C . ARG A 1 94 ? -6.779 28.196 -6.339 1.00 48.41 94 ARG A C 1
ATOM 709 O O . ARG A 1 94 ? -5.928 27.431 -6.771 1.00 48.41 94 ARG A O 1
ATOM 716 N N . SER A 1 95 ? -7.816 28.671 -7.037 1.00 43.50 95 SER A N 1
ATOM 717 C CA . SER A 1 95 ? -8.275 28.282 -8.378 1.00 43.50 95 SER A CA 1
ATOM 718 C C . SER A 1 95 ? -9.161 27.031 -8.417 1.00 43.50 95 SER A C 1
ATOM 720 O O . SER A 1 95 ? -8.800 26.009 -8.994 1.00 43.50 95 SER A O 1
ATOM 722 N N . ALA A 1 96 ? -10.396 27.153 -7.914 1.00 45.38 96 ALA A N 1
ATOM 723 C CA . ALA A 1 96 ? -11.508 26.297 -8.329 1.00 45.38 96 ALA A CA 1
ATOM 724 C C . ALA A 1 96 ? -11.616 26.308 -9.871 1.00 45.38 96 ALA A C 1
ATOM 726 O O . ALA A 1 96 ? -12.220 27.211 -10.451 1.00 45.38 96 ALA A O 1
ATOM 727 N N . GLY A 1 97 ? -10.969 25.349 -10.536 1.00 49.72 97 GLY A N 1
ATOM 728 C CA . GLY A 1 97 ? -10.894 25.272 -11.996 1.00 49.72 97 GLY A CA 1
ATOM 729 C C . GLY A 1 97 ? -9.516 24.971 -12.591 1.00 49.72 97 GLY A C 1
ATOM 730 O O . GLY A 1 97 ? -9.462 24.724 -13.794 1.00 49.72 97 GLY A O 1
ATOM 731 N N . GLU A 1 98 ? -8.427 24.955 -11.815 1.00 53.19 98 GLU A N 1
ATOM 732 C CA . GLU A 1 98 ? -7.142 24.463 -12.333 1.00 53.19 98 GLU A CA 1
ATOM 733 C C . GLU A 1 98 ? -7.084 22.924 -12.284 1.00 53.19 98 GLU A C 1
ATOM 735 O O . GLU A 1 98 ? -7.398 22.327 -11.252 1.00 53.19 98 GLU A O 1
ATOM 740 N N . PRO A 1 99 ? -6.756 22.253 -13.406 1.00 53.81 99 PRO A N 1
ATOM 741 C CA . PRO A 1 99 ? -6.664 20.798 -13.455 1.00 53.81 99 PRO A CA 1
ATOM 742 C C . PRO A 1 99 ? -5.505 20.287 -12.590 1.00 53.81 99 PRO A C 1
ATOM 744 O O . PRO A 1 99 ? -4.482 20.953 -12.446 1.00 53.81 99 PRO A O 1
ATOM 747 N N . PHE A 1 100 ? -5.663 19.080 -12.044 1.00 54.81 100 PHE A N 1
ATOM 748 C CA . PHE A 1 100 ? -4.623 18.388 -11.284 1.00 54.81 100 PHE A CA 1
ATOM 749 C C . PHE A 1 100 ? -3.347 18.242 -12.121 1.00 54.81 100 PHE A C 1
ATOM 751 O O . PHE A 1 100 ? -3.410 17.614 -13.179 1.00 54.81 100 PHE A O 1
ATOM 758 N N . PRO A 1 101 ? -2.199 18.776 -11.668 1.00 56.62 101 PRO A N 1
ATOM 759 C CA . PRO A 1 101 ? -0.918 18.415 -12.254 1.00 56.62 101 PRO A CA 1
ATOM 760 C C . PRO A 1 101 ? -0.686 16.922 -12.005 1.00 56.62 101 PRO A C 1
ATOM 762 O O . PRO A 1 101 ? -0.773 16.472 -10.861 1.00 56.62 101 PRO A O 1
ATOM 765 N N . GLU A 1 102 ? -0.426 16.151 -13.062 1.00 53.53 102 GLU A N 1
ATOM 766 C CA . GLU A 1 102 ? -0.131 14.709 -12.971 1.00 53.53 102 GLU A CA 1
ATOM 767 C C . GLU A 1 102 ? 1.190 14.422 -12.225 1.00 53.53 102 GLU A C 1
ATOM 769 O O . GLU A 1 102 ? 1.446 13.286 -11.841 1.00 53.53 102 GLU A O 1
ATOM 774 N N . ASP A 1 103 ? 2.006 15.452 -11.986 1.00 57.00 103 ASP A N 1
ATOM 775 C CA . ASP A 1 103 ? 3.296 15.437 -11.289 1.00 57.00 103 ASP A CA 1
ATOM 776 C C . ASP A 1 103 ? 3.247 16.085 -9.886 1.00 57.00 103 ASP A C 1
ATOM 778 O O . ASP A 1 103 ? 4.282 16.430 -9.312 1.00 57.00 103 ASP A O 1
ATOM 782 N N . GLY A 1 104 ? 2.048 16.291 -9.332 1.00 60.31 104 GLY A N 1
ATOM 783 C CA . GLY A 1 104 ? 1.838 17.074 -8.115 1.00 60.31 104 GLY A CA 1
ATOM 784 C C . GLY A 1 104 ? 2.400 16.453 -6.828 1.00 60.31 104 GLY A C 1
ATOM 785 O O . GLY A 1 104 ? 2.224 15.274 -6.544 1.00 60.31 104 GLY A O 1
ATOM 786 N N . ASN A 1 105 ? 3.013 17.293 -5.989 1.00 73.69 105 ASN A N 1
ATOM 787 C CA . ASN A 1 105 ? 3.385 16.967 -4.610 1.00 73.69 105 ASN A CA 1
ATOM 788 C C . ASN A 1 105 ? 2.132 16.965 -3.706 1.00 73.69 105 ASN A C 1
ATOM 790 O O . ASN A 1 105 ? 1.787 17.989 -3.108 1.00 73.69 105 ASN A O 1
ATOM 794 N N . ASP A 1 106 ? 1.443 15.823 -3.614 1.00 74.69 106 ASP A N 1
ATOM 795 C CA . ASP A 1 106 ? 0.222 15.664 -2.805 1.00 74.69 106 ASP A CA 1
ATOM 796 C C . ASP A 1 106 ? 0.445 15.969 -1.317 1.00 74.69 106 ASP A C 1
ATOM 798 O O . ASP A 1 106 ? -0.427 16.542 -0.656 1.00 74.69 106 ASP A O 1
ATOM 802 N N . GLN A 1 107 ? 1.634 15.655 -0.796 1.00 75.06 107 GLN A N 1
ATOM 803 C CA . GLN A 1 107 ? 2.025 16.005 0.567 1.00 75.06 107 GLN A CA 1
ATOM 804 C C . GLN A 1 107 ? 2.096 17.528 0.747 1.00 75.06 107 GLN A C 1
ATOM 806 O O . GLN A 1 107 ? 1.519 18.065 1.692 1.00 75.06 107 GLN A O 1
ATOM 811 N N . GLY A 1 108 ? 2.753 18.232 -0.178 1.00 76.50 108 GLY A N 1
ATOM 812 C CA . GLY A 1 108 ? 2.837 19.692 -0.168 1.00 76.50 108 GLY A CA 1
ATOM 813 C C . GLY A 1 108 ? 1.456 20.345 -0.210 1.00 76.50 108 GLY A C 1
ATOM 814 O O . GLY A 1 108 ? 1.173 21.230 0.592 1.00 76.50 108 GLY A O 1
ATOM 815 N N . ARG A 1 109 ? 0.551 19.840 -1.057 1.00 77.88 109 ARG A N 1
ATOM 816 C CA . ARG A 1 109 ? -0.832 20.337 -1.131 1.00 77.88 109 ARG A CA 1
ATOM 817 C C . ARG A 1 109 ? -1.604 20.111 0.165 1.00 77.88 109 ARG A C 1
ATOM 819 O O . ARG A 1 109 ? -2.330 21.001 0.603 1.00 77.88 109 ARG A O 1
ATOM 826 N N . LEU A 1 110 ? -1.467 18.933 0.777 1.00 78.81 110 LEU A N 1
ATOM 827 C CA . LEU A 1 110 ? -2.051 18.677 2.091 1.00 78.81 110 LEU A CA 1
ATOM 828 C C . LEU A 1 110 ? -1.544 19.709 3.096 1.00 78.81 110 LEU A C 1
ATOM 830 O O . LEU A 1 110 ? -2.344 20.331 3.782 1.00 78.81 110 LEU A O 1
ATOM 834 N N . HIS A 1 111 ? -0.238 19.950 3.146 1.00 79.50 111 HIS A N 1
ATOM 835 C CA . HIS A 1 111 ? 0.340 20.938 4.054 1.00 79.50 111 HIS A CA 1
ATOM 836 C C . HIS A 1 111 ? -0.161 22.360 3.777 1.00 79.50 111 HIS A C 1
ATOM 838 O O . HIS A 1 111 ? -0.521 23.059 4.720 1.00 79.50 111 HIS A O 1
ATOM 844 N N . GLU A 1 112 ? -0.264 22.777 2.515 1.00 82.19 112 GLU A N 1
ATOM 845 C CA . GLU A 1 112 ? -0.781 24.098 2.134 1.00 82.19 112 GLU A CA 1
ATOM 846 C C . GLU A 1 112 ? -2.242 24.279 2.543 1.00 82.19 112 GLU A C 1
ATOM 848 O O . GLU A 1 112 ? -2.578 25.267 3.192 1.00 82.19 112 GLU A O 1
ATOM 853 N N . HIS A 1 113 ? -3.099 23.302 2.243 1.00 81.38 113 HIS A N 1
ATOM 854 C CA . HIS A 1 113 ? -4.514 23.350 2.606 1.00 81.38 113 HIS A CA 1
ATOM 855 C C . HIS A 1 113 ? -4.716 23.501 4.120 1.00 81.38 113 HIS A C 1
ATOM 857 O O . HIS A 1 113 ? -5.594 24.227 4.587 1.00 81.38 113 HIS A O 1
ATOM 863 N N . LEU A 1 114 ? -3.891 22.816 4.910 1.00 79.12 114 LEU A N 1
ATOM 864 C CA . LEU A 1 114 ? -3.982 22.866 6.365 1.00 79.12 114 LEU A CA 1
ATOM 865 C C . LEU A 1 114 ? -3.467 24.179 6.937 1.00 79.12 114 LEU A C 1
ATOM 867 O O . LEU A 1 114 ? -4.056 24.685 7.891 1.00 79.12 114 LEU A O 1
ATOM 871 N N . LEU A 1 115 ? -2.421 24.747 6.333 1.00 83.31 115 LEU A N 1
ATOM 872 C CA . LEU A 1 115 ? -1.976 26.100 6.644 1.00 83.31 115 LEU A CA 1
ATOM 873 C C . LEU A 1 115 ? -3.069 27.119 6.347 1.00 83.31 115 LEU A C 1
ATOM 875 O O . LEU A 1 115 ? -3.371 27.928 7.213 1.00 83.31 115 LEU A O 1
ATOM 879 N N . GLU A 1 116 ? -3.700 27.056 5.172 1.00 85.62 116 GLU A N 1
ATOM 880 C CA . GLU A 1 116 ? -4.766 27.989 4.792 1.00 85.62 116 GLU A CA 1
ATOM 881 C C . GLU A 1 116 ? -5.914 27.982 5.811 1.00 85.62 116 GLU A C 1
ATOM 883 O O . GLU A 1 116 ? -6.348 29.040 6.267 1.00 85.62 116 GLU A O 1
ATOM 888 N N . ARG A 1 117 ? -6.368 26.793 6.223 1.00 85.56 117 ARG A N 1
ATOM 889 C CA . ARG A 1 117 ? -7.428 26.649 7.232 1.00 85.56 117 ARG A CA 1
ATOM 890 C C . ARG A 1 117 ? -6.975 27.108 8.613 1.00 85.56 117 ARG A C 1
ATOM 892 O O . ARG A 1 117 ? -7.680 27.869 9.274 1.00 85.56 117 ARG A O 1
ATOM 899 N N . GLY A 1 118 ? -5.796 26.667 9.040 1.00 85.00 118 GLY A N 1
ATOM 900 C CA . GLY A 1 118 ? -5.234 27.002 10.343 1.00 85.00 118 GLY A CA 1
ATOM 901 C C . GLY A 1 118 ? -4.991 28.503 10.518 1.00 85.00 118 GLY A C 1
ATOM 902 O O . GLY A 1 118 ? -5.393 29.083 11.525 1.00 85.00 118 GLY A O 1
ATOM 903 N N . GLU A 1 119 ? -4.417 29.160 9.509 1.00 87.00 119 GLU A N 1
ATOM 904 C CA . GLU A 1 119 ? -4.170 30.608 9.491 1.00 87.00 119 GLU A CA 1
ATOM 905 C C . GLU A 1 119 ? -5.476 31.419 9.406 1.00 87.00 119 GLU A C 1
ATOM 907 O O . GLU A 1 119 ? -5.539 32.544 9.907 1.00 87.00 119 GLU A O 1
ATOM 912 N N . ALA A 1 120 ? -6.543 30.844 8.840 1.00 88.25 120 ALA A N 1
ATOM 913 C CA . ALA A 1 120 ? -7.894 31.407 8.877 1.00 88.25 120 ALA A CA 1
ATOM 914 C C . ALA A 1 120 ? -8.616 31.196 10.228 1.00 88.25 120 ALA A C 1
ATOM 916 O O . ALA A 1 120 ? -9.726 31.701 10.416 1.00 88.25 120 ALA A O 1
ATOM 917 N N . GLY A 1 121 ? -8.006 30.478 11.180 1.00 86.94 121 GLY A N 1
ATOM 918 C CA . GLY A 1 121 ? -8.611 30.134 12.469 1.00 86.94 121 GLY A CA 1
ATOM 919 C C . GLY A 1 121 ? -9.711 29.073 12.367 1.00 86.94 121 GLY A C 1
ATOM 920 O O . GLY A 1 121 ? -10.519 28.927 13.288 1.00 86.94 121 GLY A O 1
ATOM 921 N N . GLU A 1 122 ? -9.775 28.350 11.250 1.00 85.44 122 GLU A N 1
ATOM 922 C CA . GLU A 1 122 ? -10.708 27.248 11.067 1.00 85.44 122 GLU A CA 1
ATOM 923 C C . GLU A 1 122 ? -10.219 25.993 11.802 1.00 85.44 122 GLU A C 1
ATOM 925 O O . GLU A 1 122 ? -9.015 25.733 11.875 1.00 85.44 122 GLU A O 1
ATOM 930 N N . PRO A 1 123 ? -11.134 25.159 12.325 1.00 79.88 123 PRO A N 1
ATOM 931 C CA . PRO A 1 123 ? -10.746 23.887 12.909 1.00 79.88 123 PRO A CA 1
ATOM 932 C C . PRO A 1 123 ? -10.131 22.983 11.837 1.00 79.88 123 PRO A C 1
ATOM 934 O O . PRO A 1 123 ? -10.689 22.803 10.746 1.00 79.88 123 PRO A O 1
ATOM 937 N N . LEU A 1 124 ? -8.992 22.385 12.182 1.00 79.31 124 LEU A N 1
ATOM 938 C CA . LEU A 1 124 ? -8.314 21.428 11.323 1.00 79.31 124 LEU A CA 1
ATOM 939 C C . LEU A 1 124 ? -9.183 20.170 11.153 1.00 79.31 124 LEU A C 1
ATOM 941 O O . LEU A 1 124 ? -9.670 19.618 12.144 1.00 79.31 124 LEU A O 1
ATOM 945 N N . PRO A 1 125 ? -9.384 19.682 9.916 1.00 76.94 125 PRO A N 1
ATOM 946 C CA . PRO A 1 125 ? -10.274 18.561 9.620 1.00 76.94 125 PRO A CA 1
ATOM 947 C C . PRO A 1 125 ? -9.621 17.204 9.921 1.00 76.94 125 PRO A C 1
ATOM 949 O O . PRO A 1 125 ? -9.894 16.230 9.227 1.00 76.94 125 PRO A O 1
ATOM 952 N N . TYR A 1 126 ? -8.702 17.134 10.886 1.00 76.69 126 TYR A N 1
ATOM 953 C CA . TYR A 1 126 ? -7.955 15.924 11.199 1.00 76.69 126 TYR A CA 1
ATOM 954 C C . TYR A 1 126 ? -7.379 15.940 12.613 1.00 76.69 126 TYR A C 1
ATOM 956 O O . TYR A 1 126 ? -7.352 16.966 13.289 1.00 76.69 126 TYR A O 1
ATOM 964 N N . MET A 1 127 ? -6.855 14.791 13.031 1.00 76.75 127 MET A N 1
ATOM 965 C CA . MET A 1 127 ? -6.040 14.665 14.233 1.00 76.75 127 MET A CA 1
ATOM 966 C C . MET A 1 127 ? -4.746 13.903 13.938 1.00 76.75 127 MET A C 1
ATOM 968 O O . MET A 1 127 ? -4.756 12.932 13.184 1.00 76.75 127 MET A O 1
ATOM 972 N N . VAL A 1 128 ? -3.638 14.318 14.550 1.00 74.06 128 VAL A N 1
ATOM 973 C CA . VAL A 1 128 ? -2.390 13.541 14.562 1.00 74.06 128 VAL A CA 1
ATOM 974 C C . VAL A 1 128 ? -2.373 12.684 15.818 1.00 74.06 128 VAL A C 1
ATOM 976 O O . VAL A 1 128 ? -2.472 13.202 16.928 1.00 74.06 128 VAL A O 1
ATOM 979 N N . ASP A 1 129 ? -2.242 11.369 15.664 1.00 74.94 129 ASP A N 1
ATOM 980 C CA . ASP A 1 129 ? -2.043 10.476 16.805 1.00 74.94 129 ASP A CA 1
ATOM 981 C C . ASP A 1 129 ? -0.554 10.190 16.989 1.00 74.94 129 ASP A C 1
ATOM 983 O O . ASP A 1 129 ? -0.000 9.230 16.444 1.00 74.94 129 ASP A O 1
ATOM 987 N N . SER A 1 130 ? 0.088 11.021 17.810 1.00 68.94 130 SER A N 1
ATOM 988 C CA . SER A 1 130 ? 1.515 10.930 18.133 1.00 68.94 130 SER A CA 1
ATOM 989 C C . SER A 1 130 ? 1.903 9.664 18.919 1.00 68.94 130 SER A C 1
ATOM 991 O O . SER A 1 130 ? 3.076 9.417 19.204 1.00 68.94 130 SER A O 1
ATOM 993 N N . ARG A 1 131 ? 0.944 8.803 19.265 1.00 71.69 131 ARG A N 1
ATOM 994 C CA . ARG A 1 131 ? 1.188 7.520 19.940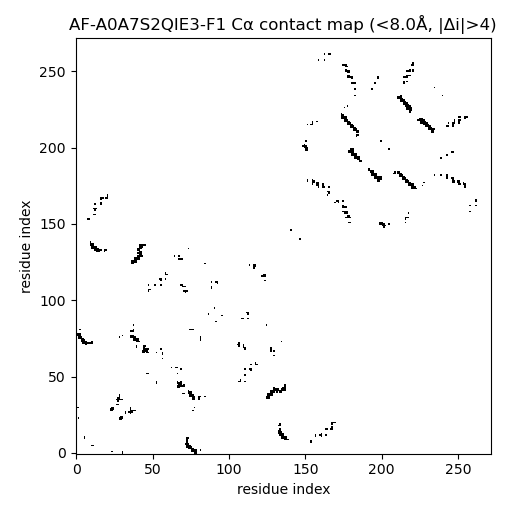 1.00 71.69 131 ARG A CA 1
ATOM 995 C C . ARG A 1 131 ? 0.677 6.354 19.109 1.00 71.69 131 ARG A C 1
ATOM 997 O O . ARG A 1 131 ? 0.280 5.324 19.658 1.00 71.69 131 ARG A O 1
ATOM 1004 N N . CYS A 1 132 ? 0.606 6.522 17.792 1.00 72.06 132 CYS A N 1
ATOM 1005 C CA . CYS A 1 132 ? 0.237 5.441 16.907 1.00 72.06 132 CYS A CA 1
ATOM 1006 C C . CYS A 1 132 ? 1.437 4.582 16.538 1.00 72.06 132 CYS A C 1
ATOM 1008 O O . CYS A 1 132 ? 2.285 5.015 15.771 1.00 72.06 132 CYS A O 1
ATOM 1010 N N . GLY A 1 133 ? 1.446 3.344 17.035 1.00 69.94 133 GLY A N 1
ATOM 1011 C CA . GLY A 1 133 ? 2.435 2.340 16.644 1.00 69.94 133 GLY A CA 1
ATOM 1012 C C . GLY A 1 133 ? 2.014 1.507 15.433 1.00 69.94 133 GLY A C 1
ATOM 1013 O O . GLY A 1 133 ? 2.710 0.565 15.083 1.00 69.94 133 GLY A O 1
ATOM 1014 N N . ILE A 1 134 ? 0.848 1.789 14.829 1.00 70.06 134 ILE A N 1
ATOM 1015 C CA . ILE A 1 134 ? 0.268 0.994 13.730 1.00 70.06 134 ILE A CA 1
ATOM 1016 C C . ILE A 1 134 ? 1.002 1.238 12.414 1.00 70.06 134 ILE A C 1
ATOM 1018 O O . ILE A 1 134 ? 1.146 0.300 11.632 1.00 70.06 134 ILE A O 1
ATOM 1022 N N . PHE A 1 135 ? 1.474 2.460 12.192 1.00 69.50 135 PHE A N 1
ATOM 1023 C CA . PHE A 1 135 ? 2.017 2.899 10.915 1.00 69.50 135 PHE A CA 1
ATOM 1024 C C . PHE A 1 135 ? 3.401 3.496 11.102 1.00 69.50 135 PHE A C 1
ATOM 1026 O O . PHE A 1 135 ? 3.632 4.253 12.049 1.00 69.50 135 PHE A O 1
ATOM 1033 N N . GLN A 1 136 ? 4.287 3.170 10.172 1.00 65.12 136 GLN A N 1
ATOM 1034 C CA . GLN A 1 136 ? 5.668 3.618 10.162 1.00 65.12 136 GLN A CA 1
ATOM 1035 C C . GLN A 1 136 ? 6.001 4.220 8.810 1.00 65.12 136 GLN A C 1
ATOM 1037 O O . GLN A 1 136 ? 5.711 3.613 7.778 1.00 65.12 136 GLN A O 1
ATOM 1042 N N . CYS A 1 137 ? 6.657 5.377 8.842 1.00 64.62 137 CYS A N 1
ATOM 1043 C CA . CYS A 1 137 ? 7.306 5.923 7.664 1.00 64.62 137 CYS A CA 1
ATOM 1044 C C . CYS A 1 137 ? 8.581 5.109 7.362 1.00 64.62 137 CYS A C 1
ATOM 1046 O O . CYS A 1 137 ? 9.441 4.952 8.234 1.00 64.62 137 CYS A O 1
ATOM 1048 N N . LEU A 1 138 ? 8.691 4.577 6.144 1.00 58.44 138 LEU A N 1
ATOM 1049 C CA . LEU A 1 138 ? 9.759 3.691 5.665 1.00 58.44 138 LEU A CA 1
ATOM 1050 C C . LEU A 1 138 ? 11.136 4.369 5.575 1.00 58.44 138 LEU A C 1
ATOM 1052 O O . LEU A 1 138 ? 12.144 3.679 5.451 1.00 58.44 138 LEU A O 1
ATOM 1056 N N . TYR A 1 139 ? 11.207 5.698 5.688 1.00 56.50 139 TYR A N 1
ATOM 1057 C CA . TYR A 1 139 ? 12.472 6.440 5.672 1.00 56.50 139 TYR A CA 1
ATOM 1058 C C . TYR A 1 139 ? 13.285 6.345 6.977 1.00 56.50 139 TYR A C 1
ATOM 1060 O O . TYR A 1 139 ? 14.405 6.857 7.027 1.00 56.50 139 TYR A O 1
ATOM 1068 N N . GLU A 1 140 ? 12.779 5.685 8.026 1.00 53.47 140 GLU A N 1
ATOM 1069 C CA . GLU A 1 140 ? 13.473 5.586 9.316 1.00 53.47 140 GLU A CA 1
ATOM 1070 C C . GLU A 1 140 ? 13.657 4.133 9.785 1.00 53.47 140 GLU A C 1
ATOM 1072 O O . GLU A 1 140 ? 12.698 3.380 9.962 1.00 53.47 140 GLU A O 1
ATOM 1077 N N . ALA A 1 141 ? 14.917 3.741 10.012 1.00 50.88 141 ALA A N 1
ATOM 1078 C CA . ALA A 1 141 ? 15.286 2.432 10.542 1.00 50.88 141 ALA A CA 1
ATOM 1079 C C . ALA A 1 141 ? 15.186 2.415 12.078 1.00 50.88 141 ALA A C 1
ATOM 1081 O O . ALA A 1 141 ? 15.978 3.060 12.766 1.00 50.88 141 ALA A O 1
ATOM 1082 N N . GLU A 1 142 ? 14.252 1.635 12.622 1.00 53.03 142 GLU A N 1
ATOM 1083 C CA . GLU A 1 142 ? 14.102 1.436 14.068 1.00 53.03 142 GLU A CA 1
ATOM 1084 C C . GLU A 1 142 ? 14.920 0.217 14.563 1.00 53.03 142 GLU A C 1
ATOM 1086 O O . GLU A 1 142 ? 14.798 -0.870 13.990 1.00 53.03 142 GLU A O 1
ATOM 1091 N N . PRO A 1 143 ? 15.709 0.320 15.658 1.00 53.06 143 PRO A N 1
ATOM 1092 C CA . PRO A 1 143 ? 16.622 -0.743 16.116 1.00 53.06 143 PRO A CA 1
ATOM 1093 C C . PRO A 1 143 ? 15.953 -2.072 16.490 1.00 53.06 143 PRO A C 1
ATOM 1095 O O . PRO A 1 143 ? 16.613 -3.109 16.566 1.00 53.06 143 PRO A O 1
ATOM 1098 N N . GLN A 1 144 ? 14.655 -2.041 16.788 1.00 46.34 144 GLN A N 1
ATOM 1099 C CA . GLN A 1 144 ? 13.885 -3.201 17.240 1.00 46.34 144 GLN A CA 1
ATOM 1100 C C . GLN A 1 144 ? 13.395 -4.111 16.105 1.00 46.34 144 GLN A C 1
ATOM 1102 O O . GLN A 1 144 ? 12.858 -5.185 16.384 1.00 46.34 144 GLN A O 1
ATOM 1107 N N . TRP A 1 145 ? 13.610 -3.731 14.842 1.00 52.81 145 TRP A N 1
ATOM 1108 C CA . TRP A 1 145 ? 13.138 -4.484 13.683 1.00 52.81 145 TRP A CA 1
ATOM 1109 C C . TRP A 1 145 ? 14.285 -4.778 12.714 1.00 52.81 145 TRP A C 1
ATOM 1111 O O . TRP A 1 145 ? 15.031 -3.889 12.315 1.00 52.81 145 TRP A O 1
ATOM 1121 N N . ARG A 1 146 ? 14.413 -6.042 12.293 1.00 53.25 146 ARG A N 1
ATOM 1122 C CA . ARG A 1 146 ? 15.189 -6.395 11.097 1.00 53.25 146 ARG A CA 1
ATOM 1123 C C . ARG A 1 146 ? 14.280 -6.234 9.885 1.00 53.25 146 ARG A C 1
ATOM 1125 O O . ARG A 1 146 ? 13.675 -7.204 9.443 1.00 53.25 146 ARG A O 1
ATOM 1132 N N . LEU A 1 147 ? 14.123 -4.992 9.437 1.00 66.31 147 LEU A N 1
ATOM 1133 C CA . LEU A 1 147 ? 13.568 -4.696 8.123 1.00 66.31 147 LEU A CA 1
ATOM 1134 C C . LEU A 1 147 ? 14.716 -4.825 7.124 1.00 66.31 147 LEU A C 1
ATOM 1136 O O . LEU A 1 147 ? 15.744 -4.166 7.274 1.00 66.31 147 LEU A O 1
ATOM 1140 N N . GLU A 1 148 ? 14.561 -5.730 6.171 1.00 78.00 148 GLU A N 1
ATOM 1141 C CA . GLU A 1 148 ? 15.507 -5.946 5.084 1.00 78.00 148 GLU A CA 1
ATOM 1142 C C . GLU A 1 148 ? 14.750 -5.711 3.783 1.00 78.00 148 GLU A C 1
ATOM 1144 O O . GLU A 1 148 ? 13.681 -6.286 3.573 1.00 78.00 148 GLU A O 1
ATOM 1149 N N . ASP A 1 149 ? 15.275 -4.804 2.965 1.00 82.38 149 ASP A N 1
ATOM 1150 C CA . ASP A 1 149 ? 14.847 -4.647 1.584 1.00 82.38 149 ASP A CA 1
ATOM 1151 C C . ASP A 1 149 ? 15.684 -5.604 0.736 1.00 82.38 149 ASP A C 1
ATOM 1153 O O . ASP A 1 149 ? 16.886 -5.393 0.545 1.00 82.38 149 ASP A O 1
ATOM 1157 N N . ASP A 1 150 ? 15.036 -6.677 0.294 1.00 88.50 150 ASP A N 1
ATOM 1158 C CA . ASP A 1 150 ? 15.606 -7.684 -0.595 1.00 88.50 150 ASP A CA 1
ATOM 1159 C C . ASP A 1 150 ? 14.774 -7.802 -1.881 1.00 88.50 150 ASP A C 1
ATOM 1161 O O . ASP A 1 150 ? 14.545 -8.898 -2.377 1.00 88.50 150 ASP A O 1
ATOM 1165 N N . GLY A 1 151 ? 14.276 -6.673 -2.398 1.00 87.94 151 GLY A N 1
ATOM 1166 C CA . GLY A 1 151 ? 13.478 -6.634 -3.625 1.00 87.94 151 GLY A CA 1
ATOM 1167 C C . GLY A 1 151 ? 11.982 -6.879 -3.404 1.00 87.94 151 GLY A C 1
ATOM 1168 O O . GLY A 1 151 ? 11.533 -7.407 -2.381 1.00 87.94 151 GLY A O 1
ATOM 1169 N N . GLY A 1 152 ? 11.159 -6.406 -4.347 1.00 87.19 152 GLY A N 1
ATOM 1170 C CA . GLY A 1 152 ? 9.700 -6.607 -4.319 1.00 87.19 152 GLY A CA 1
ATOM 1171 C C . GLY A 1 152 ? 8.964 -6.074 -3.070 1.00 87.19 152 GLY A C 1
ATOM 1172 O O . GLY A 1 152 ? 7.821 -6.474 -2.804 1.00 87.19 152 GLY A O 1
ATOM 1173 N N . VAL A 1 153 ? 9.580 -5.164 -2.302 1.00 87.75 153 VAL A N 1
ATOM 1174 C CA . VAL A 1 153 ? 9.088 -4.708 -0.986 1.00 87.75 153 VAL A CA 1
ATOM 1175 C C . VAL A 1 153 ? 7.683 -4.124 -1.052 1.00 87.75 153 VAL A C 1
ATOM 1177 O O . VAL A 1 153 ? 6.868 -4.406 -0.177 1.00 87.75 153 VAL A O 1
ATOM 1180 N N . LEU A 1 154 ? 7.349 -3.379 -2.109 1.00 84.44 154 LEU A N 1
ATOM 1181 C CA . LEU A 1 154 ? 6.017 -2.794 -2.285 1.00 84.44 154 LEU A CA 1
ATOM 1182 C C . LEU A 1 154 ? 4.910 -3.865 -2.274 1.00 84.44 154 LEU A C 1
ATOM 1184 O O . LEU A 1 154 ? 3.896 -3.743 -1.583 1.00 84.44 154 LEU A O 1
ATOM 1188 N N . THR A 1 155 ? 5.107 -4.950 -3.020 1.00 91.94 155 THR A N 1
ATOM 1189 C CA . THR A 1 155 ? 4.125 -6.037 -3.121 1.00 91.94 155 THR A CA 1
ATOM 1190 C C . THR A 1 155 ? 4.111 -6.925 -1.881 1.00 91.94 155 THR A C 1
ATOM 1192 O O . THR A 1 155 ? 3.042 -7.389 -1.474 1.00 91.94 155 THR A O 1
ATOM 1195 N N . ALA A 1 156 ? 5.262 -7.088 -1.223 1.00 90.44 156 ALA A N 1
ATOM 1196 C CA . ALA A 1 156 ? 5.351 -7.750 0.074 1.00 90.44 156 ALA A CA 1
ATOM 1197 C C . ALA A 1 156 ? 4.612 -6.956 1.169 1.00 90.44 156 ALA A C 1
ATOM 1199 O O . ALA A 1 156 ? 3.832 -7.529 1.934 1.00 90.44 156 ALA A O 1
ATOM 1200 N N . ALA A 1 157 ? 4.785 -5.632 1.202 1.00 83.19 157 ALA A N 1
ATOM 1201 C CA . ALA A 1 157 ? 4.107 -4.731 2.128 1.00 83.19 157 ALA A CA 1
ATOM 1202 C C . ALA A 1 157 ? 2.586 -4.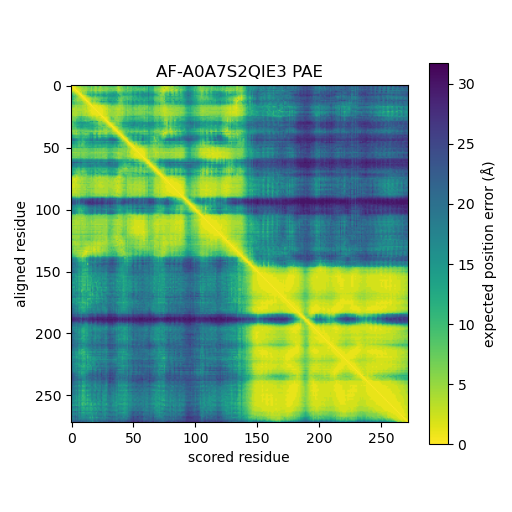755 1.926 1.00 83.19 157 ALA A C 1
ATOM 1204 O O . ALA A 1 157 ? 1.845 -4.832 2.908 1.00 83.19 157 ALA A O 1
ATOM 1205 N N . LEU A 1 158 ? 2.109 -4.786 0.675 1.00 87.50 158 LEU A N 1
ATOM 1206 C CA . LEU A 1 158 ? 0.685 -4.948 0.360 1.00 87.50 158 LEU A CA 1
ATOM 1207 C C . LEU A 1 158 ? 0.108 -6.241 0.963 1.00 87.50 158 LEU A C 1
ATOM 1209 O O . LEU A 1 158 ? -0.936 -6.211 1.623 1.00 87.50 158 LEU A O 1
ATOM 1213 N N . ALA A 1 159 ? 0.797 -7.372 0.777 1.00 92.38 159 ALA A N 1
ATOM 1214 C CA . ALA A 1 159 ? 0.372 -8.657 1.327 1.00 92.38 159 ALA A CA 1
ATOM 1215 C C . ALA A 1 159 ? 0.395 -8.656 2.868 1.00 92.38 159 ALA A C 1
ATOM 1217 O O . ALA A 1 159 ? -0.568 -9.091 3.511 1.00 92.38 159 ALA A O 1
ATOM 1218 N N . ALA A 1 160 ? 1.454 -8.115 3.477 1.00 87.06 160 ALA A N 1
ATOM 1219 C CA . ALA A 1 160 ? 1.578 -7.988 4.927 1.00 87.06 160 ALA A CA 1
ATOM 1220 C C . ALA A 1 160 ? 0.462 -7.111 5.521 1.00 87.06 160 ALA A C 1
ATOM 1222 O O . ALA A 1 160 ? -0.204 -7.525 6.474 1.00 87.06 160 ALA A O 1
ATOM 1223 N N . ALA A 1 161 ? 0.188 -5.955 4.912 1.00 80.69 161 ALA A N 1
ATOM 1224 C CA . ALA A 1 161 ? -0.901 -5.058 5.287 1.00 80.69 161 ALA A CA 1
ATOM 1225 C C . ALA A 1 161 ? -2.264 -5.761 5.204 1.00 80.69 161 ALA A C 1
ATOM 1227 O O . ALA A 1 161 ? -3.061 -5.702 6.145 1.00 80.69 161 ALA A O 1
ATOM 1228 N N . SER A 1 162 ? -2.521 -6.494 4.117 1.00 89.62 162 SER A N 1
ATOM 1229 C CA . SER A 1 162 ? -3.761 -7.254 3.960 1.00 89.62 162 SER A CA 1
ATOM 1230 C C . SER A 1 162 ? -3.928 -8.333 5.036 1.00 89.62 162 SER A C 1
ATOM 1232 O O . SER A 1 162 ? -5.033 -8.514 5.552 1.00 89.62 162 SER A O 1
ATOM 1234 N N . LEU A 1 163 ? -2.862 -9.059 5.383 1.00 88.75 163 LEU A N 1
ATOM 1235 C CA . LEU A 1 163 ? -2.889 -10.058 6.456 1.00 88.75 163 LEU A CA 1
ATOM 1236 C C . LEU A 1 163 ? -3.089 -9.411 7.833 1.00 88.75 163 LEU A C 1
ATOM 1238 O O . LEU A 1 163 ? -3.834 -9.948 8.656 1.00 88.75 163 LEU A O 1
ATOM 1242 N N . ALA A 1 164 ? -2.462 -8.260 8.082 1.00 80.56 164 ALA A N 1
ATOM 1243 C CA . ALA A 1 164 ? -2.602 -7.514 9.328 1.00 80.56 164 ALA A CA 1
ATOM 1244 C C . ALA A 1 164 ? -4.039 -7.014 9.532 1.00 80.56 164 ALA A C 1
ATOM 1246 O O . ALA A 1 164 ? -4.599 -7.187 10.616 1.00 80.56 164 ALA A O 1
ATOM 1247 N N . LEU A 1 165 ? -4.670 -6.468 8.486 1.00 79.31 165 LEU A N 1
ATOM 1248 C CA . LEU A 1 165 ? -6.078 -6.055 8.509 1.00 79.31 165 LEU A CA 1
ATOM 1249 C C . LEU A 1 165 ? -7.015 -7.244 8.777 1.00 79.31 165 LEU A C 1
ATOM 1251 O O . LEU A 1 165 ? -7.927 -7.139 9.603 1.00 79.31 165 LEU A O 1
ATOM 1255 N N . ALA A 1 166 ? -6.755 -8.393 8.145 1.00 86.94 166 ALA A N 1
ATOM 1256 C CA . ALA A 1 166 ? -7.516 -9.615 8.383 1.00 86.94 166 ALA A CA 1
ATOM 1257 C C . ALA A 1 166 ? -7.349 -10.137 9.825 1.00 86.94 166 ALA A C 1
ATOM 1259 O O . ALA A 1 166 ? -8.339 -10.480 10.475 1.00 86.94 166 ALA A O 1
ATOM 1260 N N . ASP A 1 167 ? -6.129 -10.146 10.377 1.00 81.38 167 ASP A N 1
ATOM 1261 C CA . ASP A 1 167 ? -5.894 -10.524 11.781 1.00 81.38 167 ASP A CA 1
ATOM 1262 C C . ASP A 1 167 ? -6.507 -9.521 12.772 1.00 81.38 167 ASP A C 1
ATOM 1264 O O . ASP A 1 167 ? -6.977 -9.901 13.849 1.00 81.38 167 ASP A O 1
ATOM 1268 N N . ALA A 1 168 ? -6.565 -8.245 12.389 1.00 77.75 168 ALA A N 1
ATOM 1269 C CA . ALA A 1 168 ? -7.293 -7.196 13.092 1.00 77.75 168 ALA A CA 1
ATOM 1270 C C . ALA A 1 168 ? -8.812 -7.300 12.945 1.00 77.75 168 ALA A C 1
ATOM 1272 O O . ALA A 1 168 ? -9.518 -6.478 13.521 1.00 77.75 168 ALA A O 1
ATOM 1273 N N . GLN A 1 169 ? -9.330 -8.305 12.235 1.00 84.38 169 GLN A N 1
ATOM 1274 C CA . GLN A 1 169 ? -10.764 -8.502 12.020 1.00 84.38 169 GLN A CA 1
ATOM 1275 C C . GLN A 1 169 ? -11.442 -7.263 11.419 1.00 84.38 169 GLN A C 1
ATOM 1277 O O . GLN A 1 169 ? -12.620 -7.002 11.671 1.00 84.38 169 GLN A O 1
ATOM 1282 N N . VAL A 1 170 ? -10.696 -6.484 10.633 1.00 78.62 170 VAL A N 1
ATOM 1283 C CA . VAL A 1 170 ? -11.269 -5.397 9.847 1.00 78.62 170 VAL A CA 1
ATOM 1284 C C . VAL A 1 170 ? -12.126 -6.028 8.763 1.00 78.62 170 VAL A C 1
ATOM 1286 O O . VAL A 1 170 ? -11.708 -6.972 8.094 1.00 78.62 170 VAL A O 1
ATOM 1289 N N . GLN A 1 171 ? -13.351 -5.532 8.597 1.00 82.12 171 GLN A N 1
ATOM 1290 C CA . GLN A 1 171 ? -14.229 -6.035 7.553 1.00 82.12 171 GLN A CA 1
ATOM 1291 C C . GLN A 1 171 ? -13.672 -5.625 6.186 1.00 82.12 171 GLN A C 1
ATOM 1293 O O . GLN A 1 171 ? -13.739 -4.462 5.796 1.00 82.12 171 GLN A O 1
ATOM 1298 N N . MET A 1 172 ? -13.122 -6.594 5.461 1.00 86.31 172 MET A N 1
ATOM 1299 C CA . MET A 1 172 ? -12.556 -6.408 4.129 1.00 86.31 172 MET A CA 1
ATOM 1300 C C . MET A 1 172 ? -13.454 -7.066 3.084 1.00 86.31 172 MET A C 1
ATOM 1302 O O . MET A 1 172 ? -14.104 -8.077 3.348 1.00 86.31 172 MET A O 1
ATOM 1306 N N . ARG A 1 173 ? -13.489 -6.494 1.877 1.00 89.94 173 ARG A N 1
ATOM 1307 C CA . ARG A 1 173 ? -14.206 -7.103 0.745 1.00 89.94 173 ARG A CA 1
ATOM 1308 C C . ARG A 1 173 ? -13.424 -8.248 0.109 1.00 89.94 173 ARG A C 1
ATOM 1310 O O . ARG A 1 173 ? -14.033 -9.128 -0.486 1.00 89.94 173 ARG A O 1
ATOM 1317 N N . ASP A 1 174 ? -12.103 -8.187 0.193 1.00 94.62 174 ASP A N 1
ATOM 1318 C CA . ASP A 1 174 ? -11.171 -9.196 -0.294 1.00 94.62 174 ASP A CA 1
ATOM 1319 C C . ASP A 1 174 ? -9.814 -8.992 0.393 1.00 94.62 174 ASP A C 1
ATOM 1321 O O . ASP A 1 174 ? -9.589 -7.941 1.000 1.00 94.62 174 ASP A O 1
ATOM 1325 N N . LEU A 1 175 ? -8.921 -9.971 0.278 1.00 94.88 175 LEU A N 1
ATOM 1326 C CA . LEU A 1 175 ? -7.497 -9.769 0.539 1.00 94.88 175 LEU A CA 1
ATOM 1327 C C . LEU A 1 175 ? -6.869 -8.980 -0.617 1.00 94.88 175 LEU A C 1
ATOM 1329 O O . LEU A 1 175 ? -7.424 -8.937 -1.713 1.00 94.88 175 LEU A O 1
ATOM 1333 N N . ALA A 1 176 ? -5.712 -8.376 -0.377 1.00 94.75 176 ALA A N 1
ATOM 1334 C CA . ALA A 1 176 ? -4.872 -7.778 -1.405 1.00 94.75 176 ALA A CA 1
ATOM 1335 C C . ALA A 1 176 ? -3.513 -8.482 -1.408 1.00 94.75 176 ALA A C 1
ATOM 1337 O O . ALA A 1 176 ? -2.828 -8.514 -0.389 1.00 94.75 176 ALA A O 1
ATOM 1338 N N . ALA A 1 177 ? -3.151 -9.060 -2.546 1.00 97.44 177 ALA A N 1
ATOM 1339 C CA . ALA A 1 177 ? -1.874 -9.724 -2.775 1.00 97.44 177 ALA A CA 1
ATOM 1340 C C . ALA A 1 177 ? -1.192 -9.064 -3.968 1.00 97.44 177 ALA A C 1
ATOM 1342 O O . ALA A 1 177 ? -1.886 -8.564 -4.850 1.00 97.44 177 ALA A O 1
ATOM 1343 N N . GLY A 1 178 ? 0.134 -9.065 -4.025 1.00 95.75 178 GLY A N 1
ATOM 1344 C CA . GLY A 1 178 ? 0.844 -8.499 -5.164 1.00 95.75 178 GLY A CA 1
ATOM 1345 C C . GLY A 1 178 ? 2.037 -9.326 -5.596 1.00 95.75 178 GLY A C 1
ATOM 1346 O O . GLY A 1 178 ? 2.455 -10.231 -4.878 1.00 95.75 178 GLY A O 1
ATOM 1347 N N . ALA A 1 179 ? 2.547 -8.994 -6.775 1.00 97.75 179 ALA A N 1
ATOM 1348 C CA . ALA A 1 179 ? 3.758 -9.554 -7.353 1.00 97.75 179 ALA A CA 1
ATOM 1349 C C . ALA A 1 179 ? 4.484 -8.490 -8.181 1.00 97.75 179 ALA A C 1
ATOM 1351 O O . ALA A 1 179 ? 3.851 -7.593 -8.757 1.00 97.75 179 ALA A O 1
ATOM 1352 N N . THR A 1 180 ? 5.804 -8.601 -8.237 1.00 97.81 180 THR A N 1
ATOM 1353 C CA . THR A 1 180 ? 6.681 -7.702 -8.981 1.00 97.81 180 THR A CA 1
ATOM 1354 C C . THR A 1 180 ? 7.242 -8.434 -10.194 1.00 97.81 180 THR A C 1
ATOM 1356 O O . THR A 1 180 ? 7.726 -9.555 -10.093 1.00 97.81 180 THR A O 1
ATOM 1359 N N . VAL A 1 181 ? 7.177 -7.815 -11.369 1.00 98.00 181 VAL A N 1
ATOM 1360 C CA . VAL A 1 181 ? 7.746 -8.356 -12.606 1.00 98.00 181 VAL A CA 1
ATOM 1361 C C . VAL A 1 181 ? 8.688 -7.331 -13.208 1.00 98.00 181 VAL A C 1
ATOM 1363 O O . VAL A 1 181 ? 8.292 -6.201 -13.484 1.00 98.00 181 VAL A O 1
ATOM 1366 N N . HIS A 1 182 ? 9.919 -7.744 -13.469 1.00 96.75 182 HIS A N 1
ATOM 1367 C CA . HIS A 1 182 ? 10.902 -6.962 -14.194 1.00 96.75 182 HIS A CA 1
ATOM 1368 C C . HIS A 1 182 ? 10.932 -7.361 -15.667 1.00 96.75 182 HIS A C 1
ATOM 1370 O O . HIS A 1 182 ? 10.788 -8.530 -16.024 1.00 96.75 182 HIS A O 1
ATOM 1376 N N . LEU A 1 183 ? 11.151 -6.372 -16.523 1.00 95.31 183 LEU A N 1
ATOM 1377 C CA . LEU A 1 183 ? 11.442 -6.533 -17.937 1.00 95.31 183 LEU A CA 1
ATOM 1378 C C . LEU A 1 183 ? 12.902 -6.154 -18.153 1.00 95.31 183 LEU A C 1
ATOM 1380 O O . LEU A 1 183 ? 13.246 -4.972 -18.121 1.00 95.31 183 LEU A O 1
ATOM 1384 N N . ALA A 1 184 ? 13.750 -7.148 -18.388 1.00 92.44 184 ALA A N 1
ATOM 1385 C CA . ALA A 1 184 ? 15.143 -6.931 -18.731 1.00 92.44 184 ALA A CA 1
ATOM 1386 C C . ALA A 1 184 ? 15.314 -6.895 -20.264 1.00 92.44 184 ALA A C 1
ATOM 1388 O O . ALA A 1 184 ? 14.782 -7.766 -20.968 1.00 92.44 184 ALA A O 1
ATOM 1389 N N . PRO A 1 185 ? 16.062 -5.923 -20.820 1.00 85.12 185 PRO A N 1
ATOM 1390 C CA . PRO A 1 185 ? 16.463 -5.952 -22.216 1.00 85.12 185 PRO A CA 1
ATOM 1391 C C . PRO A 1 185 ? 17.255 -7.226 -22.510 1.00 85.12 185 PRO A C 1
ATOM 1393 O O . PRO A 1 185 ? 18.001 -7.743 -21.677 1.00 85.12 185 PRO A O 1
ATOM 1396 N N . ALA A 1 186 ? 17.080 -7.738 -23.720 1.00 77.75 186 ALA A N 1
ATOM 1397 C CA . ALA A 1 186 ? 17.629 -9.024 -24.089 1.00 77.75 186 ALA A CA 1
ATOM 1398 C C . ALA A 1 186 ? 19.173 -9.022 -24.060 1.00 77.75 186 ALA A C 1
ATOM 1400 O O . ALA A 1 186 ? 19.799 -8.102 -24.603 1.00 77.75 186 ALA A O 1
ATOM 1401 N N . PRO A 1 187 ? 19.814 -10.047 -23.472 1.00 64.50 187 PRO A N 1
ATOM 1402 C CA . PRO A 1 187 ? 21.264 -10.150 -23.469 1.00 64.50 187 PRO A CA 1
ATOM 1403 C C . PRO A 1 187 ? 21.775 -10.465 -24.884 1.00 64.50 187 PRO A C 1
ATOM 1405 O O . PRO A 1 187 ? 21.730 -11.604 -25.340 1.00 64.50 187 PRO A O 1
ATOM 1408 N N . GLY A 1 188 ? 22.282 -9.438 -25.575 1.00 60.31 188 GLY A N 1
ATOM 1409 C CA . GLY A 1 188 ? 23.018 -9.566 -26.837 1.00 60.31 188 GLY A CA 1
ATOM 1410 C C . GLY A 1 188 ? 22.292 -9.044 -28.081 1.00 60.31 188 GLY A C 1
ATOM 1411 O O . GLY A 1 188 ? 21.655 -9.807 -28.794 1.00 60.31 188 GLY A O 1
ATOM 1412 N N . GLY A 1 189 ? 22.514 -7.763 -28.408 1.00 58.03 189 GLY A N 1
ATOM 1413 C CA . GLY A 1 189 ? 22.321 -7.194 -29.752 1.00 58.03 189 GLY A CA 1
ATOM 1414 C C . GLY A 1 189 ? 20.882 -7.127 -30.291 1.00 58.03 189 GLY A C 1
ATOM 1415 O O . GLY A 1 189 ? 19.944 -7.710 -29.757 1.00 58.03 189 GLY A O 1
ATOM 1416 N N . SER A 1 190 ? 20.696 -6.368 -31.377 1.00 47.81 190 SER A N 1
ATOM 1417 C CA . SER A 1 190 ? 19.381 -6.119 -31.981 1.00 47.81 190 SER A CA 1
ATOM 1418 C C . SER A 1 190 ? 18.751 -7.415 -32.510 1.00 47.81 190 SER A C 1
ATOM 1420 O O . SER A 1 190 ? 19.202 -7.945 -33.526 1.00 47.81 190 SER A O 1
ATOM 1422 N N . GLY A 1 191 ? 17.704 -7.905 -31.843 1.00 61.25 191 GLY A N 1
ATOM 1423 C CA . GLY A 1 191 ? 16.894 -9.035 -32.314 1.00 61.25 191 GLY A CA 1
ATOM 1424 C C . GLY A 1 191 ? 16.522 -10.072 -31.253 1.00 61.25 191 GLY A C 1
ATOM 1425 O O . GLY A 1 191 ? 15.689 -10.927 -31.537 1.00 61.25 191 GLY A O 1
ATOM 1426 N N . ALA A 1 192 ? 17.101 -10.015 -30.052 1.00 67.38 192 ALA A N 1
ATOM 1427 C CA . ALA A 1 192 ? 16.713 -10.907 -28.964 1.00 67.38 192 ALA A CA 1
ATOM 1428 C C . ALA A 1 192 ? 15.462 -10.381 -28.223 1.00 67.38 192 ALA A C 1
ATOM 1430 O O . ALA A 1 192 ? 15.296 -9.173 -28.036 1.00 67.38 192 ALA A O 1
ATOM 1431 N N . SER A 1 193 ? 14.559 -11.293 -27.844 1.00 75.69 193 SER A N 1
ATOM 1432 C CA . SER A 1 193 ? 13.320 -10.970 -27.123 1.00 75.69 193 SER A CA 1
ATOM 1433 C C . SER A 1 193 ? 13.618 -10.567 -25.677 1.00 75.69 193 SER A C 1
ATOM 1435 O O . SER A 1 193 ? 14.498 -11.170 -25.057 1.00 75.69 193 SER A O 1
ATOM 1437 N N . PRO A 1 194 ? 12.912 -9.563 -25.131 1.00 83.75 194 PRO A N 1
ATOM 1438 C CA . PRO A 1 194 ? 13.118 -9.143 -23.753 1.00 83.75 194 PRO A CA 1
ATOM 1439 C C . PRO A 1 194 ? 12.753 -10.268 -22.776 1.00 83.75 194 PRO A C 1
ATOM 1441 O O . PRO A 1 194 ? 11.937 -11.138 -23.086 1.00 83.75 194 PRO A O 1
ATOM 1444 N N . VAL A 1 195 ? 13.385 -10.259 -21.604 1.00 91.88 195 VAL A N 1
ATOM 1445 C CA . VAL A 1 195 ? 13.241 -11.307 -20.586 1.00 91.88 195 VAL A CA 1
ATOM 1446 C C . VAL A 1 195 ? 12.371 -10.787 -19.450 1.00 91.88 195 VAL A C 1
ATOM 1448 O O . VAL A 1 195 ? 12.601 -9.689 -18.947 1.00 91.88 195 VAL A O 1
ATOM 1451 N N . LEU A 1 196 ? 11.384 -11.585 -19.045 1.00 94.88 196 LEU A N 1
ATOM 1452 C CA . LEU A 1 196 ? 10.572 -11.327 -17.860 1.00 94.88 196 LEU A CA 1
ATOM 1453 C C . LEU A 1 196 ? 11.173 -12.049 -16.658 1.00 94.88 196 LEU A C 1
ATOM 1455 O O . LEU A 1 196 ? 11.444 -13.247 -16.736 1.00 94.88 196 LEU A O 1
ATOM 1459 N N . LEU A 1 197 ? 11.351 -11.327 -15.559 1.00 96.31 197 LEU A N 1
ATOM 1460 C CA . LEU A 1 197 ? 11.833 -11.858 -14.287 1.00 96.31 197 LEU A CA 1
ATOM 1461 C C . LEU A 1 197 ? 10.768 -11.587 -13.222 1.00 96.31 197 LEU A C 1
ATOM 1463 O O . LEU A 1 197 ? 10.232 -10.484 -13.161 1.00 96.31 197 LEU A O 1
ATOM 1467 N N . LEU A 1 198 ? 10.416 -12.598 -12.435 1.00 97.25 198 LEU A N 1
ATOM 1468 C CA . LEU A 1 198 ? 9.348 -12.531 -11.437 1.00 97.25 198 LEU A CA 1
ATOM 1469 C C . LEU A 1 198 ? 9.954 -12.484 -10.037 1.00 97.25 198 LEU A C 1
ATOM 1471 O O . LEU A 1 198 ? 10.769 -13.346 -9.734 1.00 97.25 198 LEU A O 1
ATOM 1475 N N . ASP A 1 199 ? 9.481 -11.548 -9.212 1.00 94.81 199 ASP A N 1
ATOM 1476 C CA . ASP A 1 199 ? 9.837 -11.380 -7.798 1.00 94.81 199 ASP A CA 1
ATOM 1477 C C . ASP A 1 199 ? 11.352 -11.479 -7.569 1.00 94.81 199 ASP A C 1
ATOM 1479 O O . ASP A 1 199 ? 11.817 -12.306 -6.787 1.00 94.81 199 ASP A O 1
ATOM 1483 N N . CYS A 1 200 ? 12.098 -10.648 -8.306 1.00 95.62 200 CYS A N 1
ATOM 1484 C CA . CYS A 1 200 ? 13.546 -10.556 -8.172 1.00 95.62 200 CYS A CA 1
ATOM 1485 C C . CYS A 1 200 ? 13.939 -10.227 -6.729 1.00 95.62 200 CYS A C 1
ATOM 1487 O O . CYS A 1 200 ? 13.324 -9.348 -6.119 1.00 95.62 200 CYS A O 1
ATOM 1489 N N . ASP A 1 201 ? 14.989 -10.876 -6.235 1.00 94.81 201 ASP A N 1
ATOM 1490 C CA . ASP A 1 201 ? 15.623 -10.471 -4.982 1.00 94.81 201 ASP A CA 1
ATOM 1491 C C . ASP A 1 201 ? 16.456 -9.183 -5.148 1.00 94.81 201 ASP A C 1
ATOM 1493 O O . ASP A 1 201 ? 16.614 -8.637 -6.249 1.00 94.81 201 ASP A O 1
ATOM 1497 N N . GLY A 1 202 ? 17.018 -8.669 -4.052 1.00 91.69 202 GLY A N 1
ATOM 1498 C CA . GLY A 1 202 ? 17.774 -7.424 -4.081 1.00 91.69 202 GLY A CA 1
ATOM 1499 C C . GLY A 1 202 ? 19.061 -7.519 -4.910 1.00 91.69 202 GLY A C 1
ATOM 1500 O O . GLY A 1 202 ? 19.509 -6.510 -5.464 1.00 91.69 202 GLY A O 1
ATOM 1501 N N . GLU A 1 203 ? 19.698 -8.692 -4.999 1.00 94.19 203 GLU A N 1
ATOM 1502 C CA . GLU A 1 203 ? 20.877 -8.891 -5.852 1.00 94.19 203 GLU A CA 1
ATOM 1503 C C . GLU A 1 203 ? 20.496 -8.934 -7.333 1.00 94.19 203 GLU A C 1
ATOM 1505 O O . GLU A 1 203 ? 21.163 -8.294 -8.152 1.00 94.19 203 GLU A O 1
ATOM 1510 N N . GLU A 1 204 ? 19.411 -9.626 -7.668 1.00 94.62 204 GLU A N 1
ATOM 1511 C CA . GLU A 1 204 ? 18.847 -9.699 -9.010 1.00 94.62 204 GLU A CA 1
ATOM 1512 C C . GLU A 1 204 ? 18.410 -8.314 -9.502 1.00 94.62 204 GLU A C 1
ATOM 1514 O O . GLU A 1 204 ? 18.790 -7.927 -10.609 1.00 94.62 204 GLU A O 1
ATOM 1519 N N . GLU A 1 205 ? 17.705 -7.530 -8.674 1.00 92.38 205 GLU A N 1
ATOM 1520 C CA . GLU A 1 205 ? 17.301 -6.151 -8.989 1.00 92.38 205 GLU A CA 1
ATOM 1521 C C . GLU A 1 205 ? 18.513 -5.238 -9.236 1.00 92.38 205 GLU A C 1
ATOM 1523 O O . GLU A 1 205 ? 18.565 -4.523 -10.241 1.00 92.38 205 GLU A O 1
ATOM 1528 N N . ARG A 1 206 ? 19.540 -5.296 -8.372 1.00 92.50 206 ARG A N 1
ATOM 1529 C CA . ARG A 1 206 ? 20.791 -4.529 -8.555 1.00 92.50 206 ARG A CA 1
ATOM 1530 C C . ARG A 1 206 ? 21.578 -4.962 -9.794 1.00 92.50 206 ARG A C 1
ATOM 1532 O O . ARG A 1 206 ? 22.339 -4.164 -10.342 1.00 92.50 206 ARG A O 1
ATOM 1539 N N . GLY A 1 207 ? 21.424 -6.216 -10.212 1.00 92.44 207 GLY A N 1
ATOM 1540 C CA . GLY A 1 207 ? 22.050 -6.786 -11.401 1.00 92.44 207 GLY A CA 1
ATOM 1541 C C . GLY A 1 207 ? 21.359 -6.418 -12.716 1.00 92.44 207 GLY A C 1
ATOM 1542 O O . GLY A 1 207 ? 21.911 -6.706 -13.784 1.00 92.44 207 GLY A O 1
ATOM 1543 N N . LEU A 1 208 ? 20.179 -5.788 -12.675 1.00 91.94 208 LEU A N 1
ATOM 1544 C CA . LEU A 1 208 ? 19.423 -5.454 -13.878 1.00 91.94 208 LEU A CA 1
ATOM 1545 C C . LEU A 1 208 ? 20.171 -4.434 -14.755 1.00 91.94 208 LEU A C 1
ATOM 1547 O O . LEU A 1 208 ? 20.649 -3.404 -14.272 1.00 91.94 208 LEU A O 1
ATOM 1551 N N . PRO A 1 209 ? 20.262 -4.670 -16.077 1.00 91.06 209 PRO A N 1
ATOM 1552 C CA . PRO A 1 209 ? 20.925 -3.741 -16.982 1.00 91.06 209 PRO A CA 1
ATOM 1553 C C . PRO A 1 209 ? 20.139 -2.429 -17.119 1.00 91.06 209 PRO A C 1
ATOM 1555 O O . PRO A 1 209 ? 18.914 -2.382 -16.975 1.00 91.06 209 PRO A O 1
ATOM 1558 N N . ALA A 1 210 ? 20.844 -1.353 -17.475 1.00 86.62 210 ALA A N 1
ATOM 1559 C CA . ALA A 1 210 ? 20.220 -0.065 -17.764 1.00 86.62 210 ALA A CA 1
ATOM 1560 C C . ALA A 1 210 ? 19.157 -0.196 -18.873 1.00 86.62 210 ALA A C 1
ATOM 1562 O O . ALA A 1 210 ? 19.376 -0.863 -19.884 1.00 86.62 210 ALA A O 1
ATOM 1563 N N . GLY A 1 211 ? 18.011 0.463 -18.684 1.00 86.56 211 GLY A N 1
ATOM 1564 C CA . GLY A 1 211 ? 16.854 0.340 -19.577 1.00 86.56 211 GLY A CA 1
ATOM 1565 C C . GLY A 1 211 ? 15.908 -0.814 -19.232 1.00 86.56 211 GLY A C 1
ATOM 1566 O O . GLY A 1 211 ? 14.930 -1.011 -19.950 1.00 86.56 211 GLY A O 1
ATOM 1567 N N . SER A 1 212 ? 16.165 -1.549 -18.145 1.00 93.00 212 SER A N 1
ATOM 1568 C CA . SER A 1 212 ? 15.168 -2.445 -17.553 1.00 93.00 212 SER A CA 1
ATOM 1569 C C . SER A 1 212 ? 13.968 -1.663 -17.024 1.00 93.00 212 SER A C 1
ATOM 1571 O O . SER A 1 212 ? 14.063 -0.469 -16.729 1.00 93.00 212 SER A O 1
ATOM 1573 N N . SER A 1 213 ? 12.838 -2.350 -16.909 1.00 94.50 213 SER A N 1
ATOM 1574 C CA . SER A 1 213 ? 11.610 -1.800 -16.337 1.00 94.50 213 SER A CA 1
ATOM 1575 C C . SER A 1 213 ? 11.041 -2.721 -15.272 1.00 94.50 213 SER A C 1
ATOM 1577 O O . SER A 1 213 ? 11.372 -3.903 -15.235 1.00 94.50 213 SER A O 1
ATOM 1579 N N . VAL A 1 214 ? 10.149 -2.193 -14.446 1.00 95.81 214 VAL A N 1
ATOM 1580 C CA . VAL A 1 214 ? 9.459 -2.932 -13.390 1.00 95.81 214 VAL A CA 1
ATOM 1581 C C . VAL A 1 214 ? 7.962 -2.650 -13.433 1.00 95.81 214 VAL A C 1
ATOM 1583 O O . VAL A 1 214 ? 7.539 -1.531 -13.724 1.00 95.81 214 VAL A O 1
ATOM 1586 N N . LEU A 1 215 ? 7.167 -3.676 -13.144 1.00 96.44 215 LEU A N 1
ATOM 1587 C CA . LEU A 1 215 ? 5.739 -3.616 -12.866 1.00 96.44 215 LEU A CA 1
ATOM 1588 C C . LEU A 1 215 ? 5.491 -4.239 -11.495 1.00 96.44 215 LEU A C 1
ATOM 1590 O O . LEU A 1 215 ? 5.740 -5.423 -11.299 1.00 96.44 215 LEU A O 1
ATOM 1594 N N . HIS A 1 216 ? 4.911 -3.473 -10.584 1.00 95.38 216 HIS A N 1
ATOM 1595 C CA . HIS A 1 216 ? 4.321 -3.980 -9.355 1.00 95.38 216 HIS A CA 1
ATOM 1596 C C . HIS A 1 216 ? 2.807 -4.016 -9.536 1.00 95.38 216 HIS A C 1
ATOM 1598 O O . HIS A 1 216 ? 2.173 -2.988 -9.799 1.00 95.38 216 HIS A O 1
ATOM 1604 N N . LEU A 1 217 ? 2.219 -5.198 -9.390 1.00 97.19 217 LEU A N 1
ATOM 1605 C CA . LEU A 1 217 ? 0.783 -5.395 -9.528 1.00 97.19 217 LEU A CA 1
ATOM 1606 C C . LEU A 1 217 ? 0.217 -5.939 -8.225 1.00 97.19 217 LEU A C 1
ATOM 1608 O O . LEU A 1 217 ? 0.711 -6.928 -7.694 1.00 97.19 217 LEU A O 1
ATOM 1612 N N . GLY A 1 218 ? -0.848 -5.311 -7.738 1.00 95.81 218 GLY A N 1
ATOM 1613 C CA . GLY A 1 218 ? -1.680 -5.817 -6.656 1.00 95.81 218 GLY A CA 1
ATOM 1614 C C . GLY A 1 218 ? -3.059 -6.214 -7.160 1.00 95.81 218 GLY A C 1
ATOM 1615 O O . GLY A 1 218 ? -3.675 -5.522 -7.973 1.00 95.81 218 GLY A O 1
ATOM 1616 N N . LEU A 1 219 ? -3.560 -7.325 -6.640 1.00 96.81 219 LEU A N 1
ATOM 1617 C CA . LEU A 1 219 ? -4.815 -7.951 -7.002 1.00 96.81 219 LEU A CA 1
ATOM 1618 C C . LEU A 1 219 ? -5.640 -8.245 -5.747 1.00 96.81 219 LEU A C 1
ATOM 1620 O O . LEU A 1 219 ? -5.122 -8.728 -4.742 1.00 96.81 219 LEU A O 1
ATOM 1624 N N . CYS A 1 220 ? -6.947 -8.024 -5.848 1.00 96.31 220 CYS A N 1
ATOM 1625 C CA . CYS A 1 220 ? -7.966 -8.627 -5.000 1.00 96.31 220 CYS A CA 1
ATOM 1626 C C . CYS A 1 220 ? -8.328 -10.016 -5.560 1.00 96.31 220 CYS A C 1
ATOM 1628 O O . CYS A 1 220 ? -9.093 -10.079 -6.533 1.00 96.31 220 CYS A O 1
ATOM 1630 N N . PRO A 1 221 ? -7.780 -11.125 -5.021 1.00 93.19 221 PRO A N 1
ATOM 1631 C CA . PRO A 1 221 ? -7.763 -12.414 -5.715 1.00 93.19 221 PRO A CA 1
ATOM 1632 C C . PRO A 1 221 ? -9.141 -13.061 -5.879 1.00 93.19 221 PRO A C 1
ATOM 1634 O O . PRO A 1 221 ? -9.406 -13.680 -6.904 1.00 93.19 221 PRO A O 1
ATOM 1637 N N . ALA A 1 222 ? -10.050 -12.911 -4.910 1.00 92.44 222 ALA A N 1
ATOM 1638 C CA . ALA A 1 222 ? -11.397 -13.478 -5.022 1.00 92.44 222 ALA A CA 1
ATOM 1639 C C . ALA A 1 222 ? -12.267 -12.709 -6.027 1.00 92.44 222 ALA A C 1
ATOM 1641 O O . ALA A 1 222 ? -13.227 -13.255 -6.571 1.00 92.44 222 ALA A O 1
ATOM 1642 N N . ARG A 1 223 ? -11.946 -11.434 -6.263 1.00 93.00 223 ARG A N 1
ATOM 1643 C CA . ARG A 1 223 ? -12.678 -10.551 -7.179 1.00 93.00 223 ARG A CA 1
ATOM 1644 C C . ARG A 1 223 ? -12.036 -10.419 -8.556 1.00 93.00 223 ARG A C 1
ATOM 1646 O O . ARG A 1 223 ? -12.686 -9.891 -9.454 1.00 93.00 223 ARG A O 1
ATOM 1653 N N . GLY A 1 224 ? -10.775 -10.822 -8.702 1.00 91.31 224 GLY A N 1
ATOM 1654 C CA . GLY A 1 224 ? -9.978 -10.587 -9.907 1.00 91.31 224 GLY A CA 1
ATOM 1655 C C . GLY A 1 224 ? -9.784 -9.099 -10.229 1.00 91.31 224 GLY A C 1
ATOM 1656 O O . GLY A 1 224 ? -9.598 -8.753 -11.392 1.00 91.31 224 GLY A O 1
ATOM 1657 N N . ALA A 1 225 ? -9.882 -8.214 -9.231 1.00 92.69 225 ALA A N 1
ATOM 1658 C CA . ALA A 1 225 ? -9.810 -6.765 -9.422 1.00 92.69 225 ALA A CA 1
ATOM 1659 C C . ALA A 1 225 ? -8.415 -6.239 -9.071 1.00 92.69 225 ALA A C 1
ATOM 1661 O O . ALA A 1 225 ? -7.900 -6.554 -8.003 1.00 92.69 225 ALA A O 1
ATOM 1662 N N . VAL A 1 226 ? -7.821 -5.421 -9.940 1.00 92.38 226 VAL A N 1
ATOM 1663 C CA . VAL A 1 226 ? -6.537 -4.758 -9.667 1.00 92.38 226 VAL A CA 1
ATOM 1664 C C . VAL A 1 226 ? -6.733 -3.697 -8.580 1.00 92.38 226 VAL A C 1
ATOM 1666 O O . VAL A 1 226 ? -7.666 -2.897 -8.659 1.00 92.38 226 VAL A O 1
ATOM 1669 N N . CYS A 1 227 ? -5.871 -3.705 -7.563 1.00 87.75 227 CYS A N 1
ATOM 1670 C CA . CYS A 1 227 ? -5.868 -2.731 -6.464 1.00 87.75 227 CYS A CA 1
ATOM 1671 C C . CYS A 1 227 ? -4.567 -1.921 -6.362 1.00 87.75 227 CYS A C 1
ATOM 1673 O O . CYS A 1 227 ? -4.544 -0.914 -5.662 1.00 87.75 227 CYS A O 1
ATOM 1675 N N . LEU A 1 228 ? -3.516 -2.334 -7.074 1.00 87.56 228 LEU A N 1
ATOM 1676 C CA . LEU A 1 228 ? -2.264 -1.600 -7.233 1.00 87.56 228 LEU A CA 1
ATOM 1677 C C . LEU A 1 228 ? -1.736 -1.860 -8.645 1.00 87.56 228 LEU A C 1
ATOM 1679 O O . LEU A 1 228 ? -1.713 -3.003 -9.098 1.00 87.56 228 LEU A O 1
ATOM 1683 N N . MET A 1 229 ? -1.296 -0.810 -9.326 1.00 91.31 229 MET A N 1
ATOM 1684 C CA . MET A 1 229 ? -0.544 -0.922 -10.569 1.00 91.31 229 MET A CA 1
ATOM 1685 C C . MET A 1 229 ? 0.477 0.208 -10.590 1.00 91.31 229 MET A C 1
ATOM 1687 O O . MET A 1 229 ? 0.116 1.368 -10.763 1.00 91.31 229 MET A O 1
ATOM 1691 N N . HIS A 1 230 ? 1.734 -0.140 -10.354 1.00 90.69 230 HIS A N 1
ATOM 1692 C CA . HIS A 1 230 ? 2.854 0.791 -10.354 1.00 90.69 230 HIS A CA 1
ATOM 1693 C C . HIS A 1 230 ? 3.904 0.286 -11.336 1.00 90.69 230 HIS A C 1
ATOM 1695 O O . HIS A 1 230 ? 4.209 -0.904 -11.345 1.00 90.69 230 HIS A O 1
ATOM 1701 N N . SER A 1 231 ? 4.465 1.164 -12.158 1.00 90.94 231 SER A N 1
ATOM 1702 C CA . SER A 1 231 ? 5.507 0.781 -13.106 1.00 90.94 231 SER A CA 1
ATOM 1703 C C . SER A 1 231 ? 6.554 1.867 -13.257 1.00 90.94 231 SER A C 1
ATOM 1705 O O . SER A 1 231 ? 6.207 3.046 -13.288 1.00 90.94 231 SER A O 1
ATOM 1707 N N . ALA A 1 232 ? 7.808 1.465 -13.441 1.00 88.69 232 ALA A N 1
ATOM 1708 C CA . ALA A 1 232 ? 8.911 2.373 -13.726 1.00 88.69 232 ALA A CA 1
ATOM 1709 C C . ALA A 1 232 ? 9.793 1.822 -14.853 1.00 88.69 232 ALA A C 1
ATOM 1711 O O . ALA A 1 232 ? 10.019 0.616 -14.946 1.00 88.69 232 ALA A O 1
ATOM 1712 N N . GLY A 1 233 ? 10.304 2.719 -15.698 1.00 88.75 233 GLY A N 1
ATOM 1713 C CA . GLY A 1 233 ? 11.135 2.379 -16.855 1.00 88.75 233 GLY A CA 1
ATOM 1714 C C . GLY A 1 233 ? 10.371 2.314 -18.189 1.00 88.75 233 GLY A C 1
ATOM 1715 O O . GLY A 1 233 ? 9.150 2.480 -18.233 1.00 88.75 233 GLY A O 1
ATOM 1716 N N . PRO A 1 234 ? 11.096 2.147 -19.310 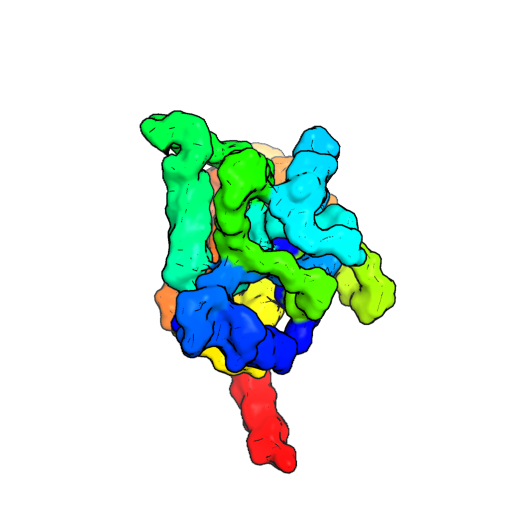1.00 85.31 234 PRO A N 1
ATOM 1717 C CA . PRO A 1 234 ? 10.512 2.092 -20.646 1.00 85.31 234 PRO A CA 1
ATOM 1718 C C . PRO A 1 234 ? 9.848 0.734 -20.929 1.00 85.31 234 PRO A C 1
ATOM 1720 O O . PRO A 1 234 ? 10.525 -0.236 -21.271 1.00 85.31 234 PRO A O 1
ATOM 1723 N N . ILE A 1 235 ? 8.515 0.676 -20.876 1.00 86.62 235 ILE A N 1
ATOM 1724 C CA . ILE A 1 235 ? 7.759 -0.556 -21.145 1.00 86.62 235 ILE A CA 1
ATOM 1725 C C . ILE A 1 235 ? 7.029 -0.469 -22.496 1.00 86.62 235 ILE A C 1
ATOM 1727 O O . ILE A 1 235 ? 6.096 0.324 -22.641 1.00 86.62 235 ILE A O 1
ATOM 1731 N N . PRO A 1 236 ? 7.400 -1.283 -23.502 1.00 83.69 236 PRO A N 1
ATOM 1732 C CA . PRO A 1 236 ? 6.621 -1.406 -24.730 1.00 83.69 236 PRO A CA 1
ATOM 1733 C C . PRO A 1 236 ? 5.292 -2.141 -24.474 1.00 83.69 236 PRO A C 1
ATOM 1735 O O . PRO A 1 236 ? 5.212 -3.012 -23.610 1.00 83.69 236 PRO A O 1
ATOM 1738 N N . ALA A 1 237 ? 4.254 -1.826 -25.257 1.00 81.38 237 ALA A N 1
ATOM 1739 C CA . ALA A 1 237 ? 2.891 -2.320 -25.019 1.00 81.38 237 ALA A CA 1
ATOM 1740 C C . ALA A 1 237 ? 2.761 -3.858 -25.019 1.00 81.38 237 ALA A C 1
ATOM 1742 O O . ALA A 1 237 ? 2.090 -4.413 -24.159 1.00 81.38 237 ALA A O 1
ATOM 1743 N N . GLU A 1 238 ? 3.419 -4.555 -25.949 1.00 85.06 238 GLU A N 1
ATOM 1744 C CA . GLU A 1 238 ? 3.319 -6.020 -26.054 1.00 85.06 238 GLU A CA 1
ATOM 1745 C C . GLU A 1 238 ? 3.953 -6.750 -24.843 1.00 85.06 238 GLU A C 1
ATOM 1747 O O . GLU A 1 238 ? 3.265 -7.554 -24.212 1.00 85.06 238 GLU A O 1
ATOM 1752 N N . PRO A 1 239 ? 5.200 -6.451 -24.422 1.00 88.94 239 PRO A N 1
ATOM 1753 C CA . PRO A 1 239 ? 5.750 -6.961 -23.166 1.00 88.94 239 PRO A CA 1
ATOM 1754 C C . PRO A 1 239 ? 4.934 -6.591 -21.924 1.00 88.94 239 PRO A C 1
ATOM 1756 O O . PRO A 1 239 ? 4.846 -7.399 -21.004 1.00 88.94 239 PRO A O 1
ATOM 1759 N N . PHE A 1 240 ? 4.318 -5.403 -21.887 1.00 92.38 240 PHE A N 1
ATOM 1760 C CA . PHE A 1 240 ? 3.501 -4.979 -20.746 1.00 92.38 240 PHE A CA 1
ATOM 1761 C C . PHE A 1 240 ? 2.339 -5.941 -20.474 1.00 92.38 240 PHE A C 1
ATOM 1763 O O . PHE A 1 240 ? 2.105 -6.313 -19.326 1.00 92.38 240 PHE A O 1
ATOM 1770 N N . GLU A 1 241 ? 1.639 -6.399 -21.515 1.00 93.31 241 GLU A N 1
ATOM 1771 C CA . GLU A 1 241 ? 0.547 -7.368 -21.357 1.00 93.31 241 GLU A CA 1
ATOM 1772 C C . GLU A 1 241 ? 1.041 -8.676 -20.727 1.00 93.31 241 GLU A C 1
ATOM 1774 O O . GLU A 1 241 ? 0.404 -9.219 -19.823 1.00 93.31 241 GLU A O 1
ATOM 1779 N N . GLN A 1 242 ? 2.216 -9.151 -21.146 1.00 94.69 242 GLN A N 1
ATOM 1780 C CA . GLN A 1 242 ? 2.831 -10.356 -20.589 1.00 94.69 242 GLN A CA 1
ATOM 1781 C C . GLN A 1 242 ? 3.249 -10.157 -19.127 1.00 94.69 242 GLN A C 1
ATOM 1783 O O . GLN A 1 242 ? 3.037 -11.053 -18.308 1.00 94.69 242 GLN A O 1
ATOM 1788 N N . MET A 1 243 ? 3.777 -8.977 -18.778 1.00 96.94 243 MET A N 1
ATOM 1789 C CA . MET A 1 243 ? 4.081 -8.613 -17.390 1.00 96.94 243 MET A CA 1
ATOM 1790 C C . MET A 1 243 ? 2.819 -8.637 -16.522 1.00 96.94 243 MET A C 1
ATOM 1792 O O . MET A 1 243 ? 2.836 -9.220 -15.441 1.00 96.94 243 MET A O 1
ATOM 1796 N N . VAL A 1 244 ? 1.714 -8.050 -16.998 1.00 96.31 244 VAL A N 1
ATOM 1797 C CA . VAL A 1 244 ? 0.433 -8.014 -16.272 1.00 96.31 244 VAL A CA 1
ATOM 1798 C C . VAL A 1 244 ? -0.120 -9.419 -16.055 1.00 96.31 244 VAL A C 1
ATOM 1800 O O . VAL A 1 244 ? -0.561 -9.730 -14.949 1.00 96.31 244 VAL A O 1
ATOM 1803 N N . VAL A 1 245 ? -0.090 -10.277 -17.079 1.00 96.75 245 VAL A N 1
ATOM 1804 C CA . VAL A 1 245 ? -0.553 -11.669 -16.963 1.00 96.75 245 VAL A CA 1
ATOM 1805 C C . VAL A 1 245 ? 0.283 -12.427 -15.935 1.00 96.75 245 VAL A C 1
ATOM 1807 O O . VAL A 1 245 ? -0.285 -13.022 -15.019 1.00 96.75 245 VAL A O 1
ATOM 1810 N N . LEU A 1 246 ? 1.613 -12.343 -16.033 1.00 97.88 246 LEU A N 1
ATOM 1811 C CA . LEU A 1 246 ? 2.523 -13.012 -15.106 1.00 97.88 246 LEU A CA 1
ATOM 1812 C C . LEU A 1 246 ? 2.322 -12.524 -13.664 1.00 97.88 246 LEU A C 1
ATOM 1814 O O . LEU A 1 246 ? 2.156 -13.334 -12.755 1.00 97.88 246 LEU A O 1
ATOM 1818 N N . ALA A 1 247 ? 2.260 -11.208 -13.454 1.00 97.62 247 ALA A N 1
ATOM 1819 C CA . ALA A 1 247 ? 2.074 -10.634 -12.126 1.00 97.62 247 ALA A CA 1
ATOM 1820 C C . ALA A 1 247 ? 0.700 -10.990 -11.533 1.00 97.62 247 ALA A C 1
ATOM 1822 O O . ALA A 1 247 ? 0.595 -11.302 -10.348 1.00 97.62 247 ALA A O 1
ATOM 1823 N N . LYS A 1 248 ? -0.359 -11.001 -12.355 1.00 97.69 248 LYS A N 1
ATOM 1824 C CA . LYS A 1 248 ? -1.708 -11.407 -11.936 1.00 97.69 248 LYS A CA 1
ATOM 1825 C C . LYS A 1 248 ? -1.742 -12.866 -11.488 1.00 97.69 248 LYS A C 1
ATOM 1827 O O . LYS A 1 248 ? -2.263 -13.146 -10.411 1.00 97.69 248 LYS A O 1
ATOM 1832 N N . GLU A 1 249 ? -1.190 -13.784 -12.282 1.00 97.81 249 GLU A N 1
ATOM 1833 C CA . GLU A 1 249 ? -1.139 -15.208 -11.928 1.00 97.81 249 GLU A CA 1
ATOM 1834 C C . GLU A 1 249 ? -0.358 -15.443 -10.630 1.00 97.81 249 GLU A C 1
ATOM 1836 O O . GLU A 1 249 ? -0.772 -16.242 -9.785 1.00 97.81 249 GLU A O 1
ATOM 1841 N N . THR A 1 250 ? 0.747 -14.722 -10.431 1.00 98.06 250 THR A N 1
ATOM 1842 C CA . THR A 1 250 ? 1.517 -14.808 -9.187 1.00 98.06 250 THR A CA 1
ATOM 1843 C C . THR A 1 250 ? 0.738 -14.242 -8.004 1.00 98.06 250 THR A C 1
ATOM 1845 O O . THR A 1 250 ? 0.621 -14.918 -6.981 1.00 98.06 250 THR A O 1
ATOM 1848 N N . ALA A 1 251 ? 0.123 -13.065 -8.141 1.00 97.69 251 ALA A N 1
ATOM 1849 C CA . ALA A 1 251 ? -0.684 -12.460 -7.083 1.00 97.69 251 ALA A CA 1
ATOM 1850 C C . ALA A 1 251 ? -1.872 -13.354 -6.669 1.00 97.69 251 ALA A C 1
ATOM 1852 O O . ALA A 1 251 ? -2.205 -13.431 -5.485 1.00 97.69 251 ALA A O 1
ATOM 1853 N N . GLU A 1 252 ? -2.484 -14.093 -7.602 1.00 97.88 252 GLU A N 1
ATOM 1854 C CA . GLU A 1 252 ? -3.514 -15.096 -7.289 1.00 97.88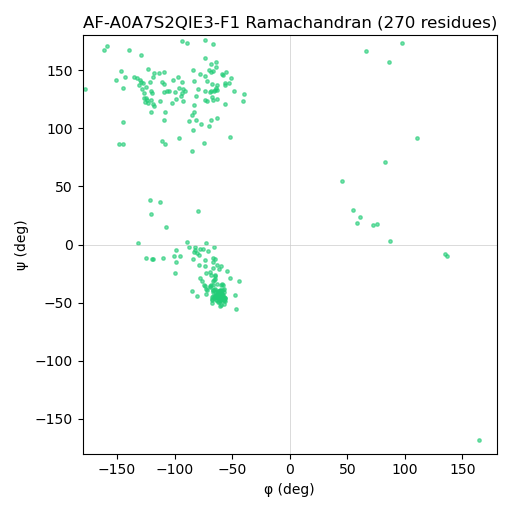 252 GLU A CA 1
ATOM 1855 C C . GLU A 1 252 ? -2.966 -16.235 -6.416 1.00 97.88 252 GLU A C 1
ATOM 1857 O O . GLU A 1 252 ? -3.606 -16.628 -5.435 1.00 97.88 252 GLU A O 1
ATOM 1862 N N . ARG A 1 253 ? -1.765 -16.739 -6.728 1.00 97.94 253 ARG A N 1
ATOM 1863 C CA . ARG A 1 253 ? -1.100 -17.795 -5.944 1.00 97.94 253 ARG A CA 1
ATOM 1864 C C . ARG A 1 253 ? -0.706 -17.308 -4.552 1.00 97.94 253 ARG A C 1
ATOM 1866 O O . ARG A 1 253 ? -0.984 -18.002 -3.574 1.00 97.94 253 ARG A O 1
ATOM 1873 N N . VAL A 1 254 ? -0.135 -16.108 -4.450 1.00 97.75 254 VAL A N 1
ATOM 1874 C CA . VAL A 1 254 ? 0.176 -15.461 -3.164 1.00 97.75 254 VAL A CA 1
ATOM 1875 C C . VAL A 1 254 ? -1.105 -15.272 -2.346 1.00 97.75 254 VAL A C 1
ATOM 1877 O O . VAL A 1 254 ? -1.155 -15.627 -1.170 1.00 97.75 254 VAL A O 1
ATOM 1880 N N . GLY A 1 255 ? -2.191 -14.816 -2.972 1.00 97.56 255 GLY A N 1
ATOM 1881 C CA . GLY A 1 255 ? -3.495 -14.674 -2.328 1.00 97.56 255 GLY A CA 1
ATOM 1882 C C . GLY A 1 255 ? -4.068 -15.983 -1.773 1.00 97.56 255 GLY A C 1
ATOM 1883 O O . GLY A 1 255 ? -4.636 -16.001 -0.676 1.00 97.56 255 GLY A O 1
ATOM 1884 N N . ALA A 1 256 ? -3.905 -17.091 -2.501 1.00 97.31 256 ALA A N 1
ATOM 1885 C CA . ALA A 1 256 ? -4.304 -18.416 -2.029 1.00 97.31 256 ALA A CA 1
ATOM 1886 C C . ALA A 1 256 ? -3.487 -18.858 -0.801 1.00 97.31 256 ALA A C 1
ATOM 1888 O O . ALA A 1 256 ? -4.049 -19.390 0.160 1.00 97.31 256 ALA A O 1
ATOM 1889 N N . GLU A 1 257 ? -2.182 -18.582 -0.797 1.00 97.88 257 GLU A N 1
ATOM 1890 C CA . GLU A 1 257 ? -1.284 -18.861 0.328 1.00 97.88 257 GLU A CA 1
ATOM 1891 C C . GLU A 1 257 ? -1.640 -18.041 1.578 1.00 97.88 257 GLU A C 1
ATOM 1893 O O . GLU A 1 257 ? -1.755 -18.576 2.686 1.00 97.88 257 GLU A O 1
ATOM 1898 N N . MET A 1 258 ? -1.894 -16.743 1.397 1.00 97.06 258 MET A N 1
ATOM 1899 C CA . MET A 1 258 ? -2.347 -15.845 2.462 1.00 97.06 258 MET A CA 1
ATOM 1900 C C . MET A 1 258 ? -3.641 -16.349 3.107 1.00 97.06 258 MET A C 1
ATOM 1902 O O . MET A 1 258 ? -3.756 -16.391 4.335 1.00 97.06 258 MET A O 1
ATOM 1906 N N . ARG A 1 259 ? -4.615 -16.768 2.288 1.00 95.62 259 ARG A N 1
ATOM 1907 C CA . ARG A 1 259 ? -5.879 -17.343 2.767 1.00 95.62 259 ARG A CA 1
ATOM 1908 C C . ARG A 1 259 ? -5.639 -18.599 3.598 1.00 95.62 259 ARG A C 1
ATOM 1910 O O . ARG A 1 259 ? -6.155 -18.676 4.713 1.00 95.62 259 ARG A O 1
ATOM 1917 N N . ARG A 1 260 ? -4.826 -19.537 3.097 1.00 96.25 260 ARG A N 1
ATOM 1918 C CA . ARG A 1 260 ? -4.477 -20.766 3.825 1.00 96.25 260 ARG A CA 1
ATOM 1919 C C . ARG A 1 260 ? -3.870 -20.446 5.193 1.00 96.25 260 ARG A C 1
ATOM 1921 O O . ARG A 1 260 ? -4.303 -20.988 6.207 1.00 96.25 260 ARG A O 1
ATOM 1928 N N . SER A 1 261 ? -2.933 -19.501 5.236 1.00 95.19 261 SER A N 1
ATOM 1929 C CA . SER A 1 261 ? -2.281 -19.059 6.474 1.00 95.19 261 SER A CA 1
ATOM 1930 C C . SER A 1 261 ? -3.268 -18.481 7.501 1.00 95.19 261 SER A C 1
ATOM 1932 O O . SER A 1 261 ? -3.158 -18.750 8.702 1.00 95.19 261 SER A O 1
ATOM 1934 N N . LEU A 1 262 ? -4.264 -17.709 7.052 1.00 92.81 262 LEU A N 1
ATOM 1935 C CA . LEU A 1 262 ? -5.318 -17.173 7.920 1.00 92.81 262 LEU A CA 1
ATOM 1936 C C . LEU A 1 262 ? -6.239 -18.276 8.457 1.00 92.81 262 LEU A C 1
ATOM 1938 O O . LEU A 1 262 ? -6.534 -18.293 9.654 1.00 92.81 262 LEU A O 1
ATOM 1942 N N . GLU A 1 263 ? -6.665 -19.207 7.603 1.00 93.12 263 GLU A N 1
ATOM 1943 C CA . GLU A 1 263 ? -7.511 -20.344 7.989 1.00 93.12 263 GLU A CA 1
ATOM 1944 C C . GLU A 1 263 ? -6.820 -21.213 9.049 1.00 93.12 263 GLU A C 1
ATOM 1946 O O . GLU A 1 263 ? -7.395 -21.493 10.105 1.00 93.12 263 GLU A O 1
ATOM 1951 N N . GLU A 1 264 ? -5.545 -21.549 8.842 1.00 93.19 264 GLU A N 1
ATOM 1952 C CA . GLU A 1 264 ? -4.743 -22.279 9.825 1.00 93.19 264 GLU A CA 1
ATOM 1953 C C . GLU A 1 264 ? -4.622 -21.539 11.160 1.00 93.19 264 GLU A C 1
ATOM 1955 O O . GLU A 1 264 ? -4.645 -22.155 12.231 1.00 93.19 264 GLU A O 1
ATOM 1960 N N . ARG A 1 265 ? -4.468 -20.213 11.123 1.00 89.19 265 ARG A N 1
ATOM 1961 C CA . ARG A 1 265 ? -4.375 -19.394 12.334 1.00 89.19 265 ARG A CA 1
ATOM 1962 C C . ARG A 1 265 ? -5.688 -19.390 13.113 1.00 89.19 265 ARG A C 1
ATOM 1964 O O . ARG A 1 265 ? -5.656 -19.463 14.343 1.00 89.19 265 ARG A O 1
ATOM 1971 N N . VAL A 1 266 ? -6.827 -19.315 12.423 1.00 89.88 266 VAL A N 1
ATOM 1972 C CA . VAL A 1 266 ? -8.159 -19.405 13.040 1.00 89.88 266 VAL A CA 1
ATOM 1973 C C . VAL A 1 266 ? -8.339 -20.765 13.714 1.00 89.88 266 VAL A C 1
ATOM 1975 O O . VAL A 1 266 ? -8.701 -20.808 14.890 1.00 89.88 266 VAL A O 1
ATOM 1978 N N . LEU A 1 267 ? -7.995 -21.858 13.026 1.00 91.31 267 LEU A N 1
ATOM 1979 C CA . LEU A 1 267 ? -8.056 -23.212 13.589 1.00 91.31 267 LEU A CA 1
ATOM 1980 C C . LEU A 1 267 ? -7.174 -23.354 14.838 1.00 91.31 267 LEU A C 1
ATOM 1982 O O . LEU A 1 267 ? -7.625 -23.856 15.867 1.00 91.31 267 LEU A O 1
ATOM 1986 N N . ARG A 1 268 ? -5.938 -22.840 14.793 1.00 90.44 268 ARG A N 1
ATOM 1987 C CA . ARG A 1 268 ? -5.013 -22.847 15.941 1.00 90.44 268 ARG A CA 1
ATOM 1988 C C . ARG A 1 268 ? -5.525 -22.040 17.134 1.00 90.44 268 ARG A C 1
ATOM 1990 O O . ARG A 1 268 ? -5.232 -22.405 18.269 1.00 90.44 268 ARG A O 1
ATOM 1997 N N . ARG A 1 269 ? -6.249 -20.941 16.902 1.00 85.25 269 ARG A N 1
ATOM 1998 C CA . ARG A 1 269 ? -6.871 -20.147 17.975 1.00 85.25 269 ARG A CA 1
ATOM 1999 C C . ARG A 1 269 ? -8.076 -20.853 18.589 1.00 85.25 269 ARG A C 1
ATOM 2001 O O . ARG A 1 269 ? -8.231 -20.769 19.794 1.00 85.25 269 ARG A O 1
ATOM 2008 N N . ALA A 1 270 ? -8.888 -21.543 17.789 1.00 85.50 270 ALA A N 1
ATOM 2009 C CA . ALA A 1 270 ? -10.057 -22.276 18.279 1.00 85.50 270 ALA A CA 1
ATOM 2010 C C . ALA A 1 270 ? -9.694 -23.518 19.118 1.00 85.50 270 ALA A C 1
ATOM 2012 O O . ALA A 1 270 ? -10.501 -23.973 19.920 1.00 85.50 270 ALA A O 1
ATOM 2013 N N . ALA A 1 271 ? -8.493 -24.070 18.924 1.00 81.62 271 ALA A N 1
ATOM 2014 C CA . ALA A 1 271 ? -7.983 -25.211 19.683 1.00 81.62 271 ALA A CA 1
ATOM 2015 C C . ALA A 1 271 ? -7.356 -24.842 21.047 1.00 81.62 271 ALA A C 1
ATOM 2017 O O . ALA A 1 271 ? -6.962 -25.747 21.784 1.00 81.62 271 ALA A O 1
ATOM 2018 N N . LYS A 1 272 ? -7.211 -23.547 21.357 1.00 68.50 272 LYS A N 1
ATOM 2019 C CA . LYS A 1 272 ? -6.709 -23.032 22.641 1.00 68.50 272 LYS A CA 1
ATOM 2020 C C . LYS A 1 272 ? -7.861 -22.556 23.511 1.00 68.50 272 LYS A C 1
ATOM 2022 O O . LYS A 1 272 ? -7.742 -22.736 24.740 1.00 68.50 272 LYS A O 1
#

Foldseek 3Di:
DKDKAADLPWKFQDDALVVVLVQCCDPPQDPPHPNWFKEAFELAEDAAPPVLQVLLVVLDDDPVDRRHDHAPGTIIHDPVLVVVLVCCLVQPDPDNPDDDDPPDPSRNSSSVSQSVCSVVVHDRRYYYDNPHPRMYTNVDDDPVDPDDQFFPVSQVSQQVVQLSCVVSVPDDPAGKGKWKKKWAQAPDDPDGDIDIDIRHTNVRVVPGDPQMKMWIWMARQVVRDTPDTDMDGDDDPVVVVVRVVVTSVVRNVSRVVSVVVSVVVVVVVVVD

InterPro domains:
  IPR027408 PNPase/RNase PH domain superfamily [G3DSA:3.30.230.70] (135-272)
  IPR036345 Exoribonuclease, PH domain 2 superfamily [SSF55666] (172-269)
  IPR050080 Ribonuclease PH [PTHR11953] (147-260)